Protein AF-A0AAN7TZQ4-F1 (afdb_monomer_lite)

Radius of gyration: 21.64 Å; chains: 1; bounding box: 51×29×64 Å

Organism: NCBI:txid79012

Secondary structure (DSSP, 8-state):
--HHHHHHHHHHHHHHHHHHHHHHHHHHHHHTTT-TTHHHHHHHHHHHHHHHHHHHHHHHHHHT--HHHHTT-HHHHHHHHHHHHHHHHHHHHHHHHHHHHHHHHHHHIIIIITT-TT-HHHHHHHHHHHHHHHHHHHHHHHHHHHHHHHHHHHHHHHHHTT--SS-HHHHHHHHHHHHHHHHHHHHHHHHTS------

Foldseek 3Di:
DDPVVVLVVVLVLLVVLLVLLVVLLVVLVVCCVVQVLSVQLSVLSVLLSVLSVCVNVLSVVLVPDDLVVLLPDPVSLVVLVVSLVVLVVSLVSLVVSLVSNVVSLVVSCVPPCVPPVVPPVNVVSVVSNVVNNVSSVVSSVVSVVSNVVSVVSNVVNVVCVVDPDPPVVVVVVVVVVVVVVVVVVVVVVVVPPPPPDDD

pLDDT: mean 76.12, std 19.52, range [38.75, 97.75]

Sequence (199 aa):
MNNQEVLKETIEYVSRSSKLLKIVSDITKEKIKEYPYLDDLTEQYIQAQHLYDRTPKLLKLLSEINITDAIISNESIENINNMKYELEHLIESTYFRINDIDTYFKRVESEYFLKDNKNEFYIELCSYNSQIQEGLKKLKSIYENGALLANEVSEINRKKFKNSDKVLTNYLNTGIALFIILISLLLYFMQLKPKQSHN

Structure (mmCIF, N/CA/C/O backbone):
data_AF-A0AAN7TZQ4-F1
#
_entry.id   AF-A0AAN7TZQ4-F1
#
loop_
_atom_site.group_PDB
_atom_site.id
_atom_site.type_symbol
_atom_site.label_atom_id
_atom_site.label_alt_id
_atom_site.label_comp_id
_atom_site.label_asym_id
_atom_site.label_entity_id
_atom_site.label_seq_id
_atom_site.pdbx_PDB_ins_code
_atom_site.Cartn_x
_atom_site.Cartn_y
_atom_site.Cartn_z
_atom_site.occupancy
_atom_site.B_iso_or_equiv
_atom_site.auth_seq_id
_atom_site.auth_comp_id
_atom_site.auth_asym_id
_atom_site.auth_atom_id
_atom_site.pdbx_PDB_model_num
ATOM 1 N N . MET A 1 1 ? 21.085 -14.930 -6.781 1.00 49.59 1 MET A N 1
ATOM 2 C CA . MET A 1 1 ? 19.614 -15.043 -6.867 1.00 49.59 1 MET A CA 1
ATOM 3 C C . MET A 1 1 ? 19.196 -14.802 -8.302 1.00 49.59 1 MET A C 1
ATOM 5 O O . MET A 1 1 ? 19.774 -13.931 -8.941 1.00 49.59 1 MET A O 1
ATOM 9 N N . ASN A 1 2 ? 18.278 -15.613 -8.820 1.00 64.94 2 ASN A N 1
ATOM 10 C CA . ASN A 1 2 ? 17.763 -15.504 -10.189 1.00 64.94 2 ASN A CA 1
ATOM 11 C C . ASN A 1 2 ? 16.739 -14.348 -10.266 1.00 64.94 2 ASN A C 1
ATOM 13 O O . ASN A 1 2 ? 15.932 -14.191 -9.356 1.00 64.94 2 ASN A O 1
ATOM 17 N N . ASN A 1 3 ? 16.719 -13.547 -11.336 1.00 55.66 3 ASN A N 1
ATOM 18 C CA . ASN A 1 3 ? 15.758 -12.439 -11.496 1.00 55.66 3 ASN A CA 1
ATOM 19 C C . ASN A 1 3 ? 14.290 -12.904 -11.402 1.00 55.66 3 ASN A C 1
ATOM 21 O O . ASN A 1 3 ? 13.439 -12.184 -10.884 1.00 55.66 3 ASN A O 1
ATOM 25 N N . GLN A 1 4 ? 13.996 -14.131 -11.844 1.00 63.56 4 GLN A N 1
ATOM 26 C CA . GLN A 1 4 ? 12.664 -14.733 -11.707 1.00 63.56 4 GLN A CA 1
ATOM 27 C C . GLN A 1 4 ? 12.299 -15.052 -10.250 1.00 63.56 4 GLN A C 1
ATOM 29 O O . GLN A 1 4 ? 11.131 -14.994 -9.874 1.00 63.56 4 GLN A O 1
ATOM 34 N N . GLU A 1 5 ? 13.294 -15.378 -9.429 1.00 67.06 5 GLU A N 1
ATOM 35 C CA . GLU A 1 5 ? 13.134 -15.659 -8.002 1.00 67.06 5 GLU A CA 1
ATOM 36 C C . GLU A 1 5 ? 12.816 -14.366 -7.239 1.00 67.06 5 GLU A C 1
ATOM 38 O O . GLU A 1 5 ? 11.835 -14.321 -6.506 1.00 67.06 5 GLU A O 1
ATOM 43 N N . VAL A 1 6 ? 13.538 -13.278 -7.530 1.00 65.50 6 VAL A N 1
ATOM 44 C CA . VAL A 1 6 ? 13.286 -11.938 -6.960 1.00 65.50 6 VAL A CA 1
ATOM 45 C C . VAL A 1 6 ? 11.891 -11.418 -7.317 1.00 65.50 6 VAL A C 1
ATOM 47 O O . VAL A 1 6 ? 11.169 -10.900 -6.461 1.00 65.50 6 VAL A O 1
ATOM 50 N N . LEU A 1 7 ? 11.480 -11.571 -8.581 1.00 68.75 7 LEU A N 1
ATOM 51 C CA . LEU A 1 7 ? 10.143 -11.181 -9.030 1.00 68.75 7 LEU A CA 1
ATOM 52 C C . LEU A 1 7 ? 9.061 -11.976 -8.292 1.00 68.75 7 LEU A C 1
ATOM 54 O O . LEU A 1 7 ? 8.074 -11.404 -7.829 1.00 68.75 7 LEU A O 1
ATOM 58 N N . LYS A 1 8 ? 9.260 -13.290 -8.148 1.00 72.06 8 LYS A N 1
ATOM 59 C CA . LYS A 1 8 ? 8.335 -14.170 -7.432 1.00 72.06 8 LYS A CA 1
ATOM 60 C C . LYS A 1 8 ? 8.216 -13.785 -5.956 1.00 72.06 8 LYS A C 1
ATOM 62 O O . LYS A 1 8 ? 7.097 -13.670 -5.466 1.00 72.06 8 LYS A O 1
ATOM 67 N N . GLU A 1 9 ? 9.334 -13.536 -5.278 1.00 73.88 9 GLU A N 1
ATOM 68 C CA . GLU A 1 9 ? 9.357 -13.079 -3.882 1.00 73.88 9 GLU A CA 1
ATOM 69 C C . GLU A 1 9 ? 8.631 -11.740 -3.711 1.00 73.88 9 GLU A C 1
ATOM 71 O O . GLU A 1 9 ? 7.835 -11.573 -2.787 1.00 73.88 9 GLU A O 1
ATOM 76 N N . THR A 1 10 ? 8.840 -10.802 -4.637 1.00 75.44 10 THR A N 1
ATOM 77 C CA . THR A 1 10 ? 8.174 -9.491 -4.609 1.00 75.44 10 THR A CA 1
ATOM 78 C C . THR A 1 10 ? 6.663 -9.620 -4.810 1.00 75.44 10 THR A C 1
ATOM 80 O O . THR A 1 10 ? 5.885 -9.015 -4.072 1.00 75.44 10 THR A O 1
ATOM 83 N N . ILE A 1 11 ? 6.220 -10.435 -5.772 1.00 77.62 11 ILE A N 1
ATOM 84 C CA . ILE A 1 11 ? 4.791 -10.694 -6.012 1.00 77.62 11 ILE A CA 1
ATOM 85 C C . ILE A 1 11 ? 4.152 -11.384 -4.804 1.00 77.62 11 ILE A C 1
ATOM 87 O O . ILE A 1 11 ? 3.024 -11.058 -4.423 1.00 77.62 11 ILE A O 1
ATOM 91 N N . GLU A 1 12 ? 4.857 -12.327 -4.183 1.00 81.00 12 GLU A N 1
ATOM 92 C CA . GLU A 1 12 ? 4.378 -13.010 -2.987 1.00 81.00 12 GLU A CA 1
ATOM 93 C C . GLU A 1 12 ? 4.240 -12.044 -1.806 1.00 81.00 12 GLU A C 1
ATOM 95 O O . GLU A 1 12 ? 3.214 -12.055 -1.124 1.00 81.00 12 GLU A O 1
ATOM 100 N N . TYR A 1 13 ? 5.225 -11.167 -1.604 1.00 82.62 13 TYR A N 1
ATOM 101 C CA . TYR A 1 13 ? 5.164 -10.097 -0.614 1.00 82.62 13 TYR A CA 1
ATOM 102 C C . TYR A 1 13 ? 3.934 -9.201 -0.823 1.00 82.62 13 TYR A C 1
ATOM 104 O O . TYR A 1 13 ? 3.120 -9.060 0.089 1.00 82.62 13 TYR A O 1
ATOM 112 N N . VAL A 1 14 ? 3.743 -8.680 -2.038 1.00 82.69 14 VAL A N 1
ATOM 113 C CA . VAL A 1 14 ? 2.589 -7.841 -2.404 1.00 82.69 14 VAL A CA 1
ATOM 114 C C . VAL A 1 14 ? 1.269 -8.566 -2.133 1.00 82.69 14 VAL A C 1
ATOM 116 O O . VAL A 1 14 ? 0.351 -7.999 -1.541 1.00 82.69 14 VAL A O 1
ATOM 119 N N . SER A 1 15 ? 1.183 -9.844 -2.507 1.00 86.12 15 SER A N 1
ATOM 120 C CA . SER A 1 15 ? -0.019 -10.660 -2.309 1.00 86.12 15 SER A CA 1
ATOM 121 C C . SER A 1 15 ? -0.332 -10.883 -0.827 1.00 86.12 15 SER A C 1
ATOM 123 O O . SER A 1 15 ? -1.497 -10.894 -0.429 1.00 86.12 15 SER A O 1
ATOM 125 N N . ARG A 1 16 ? 0.695 -11.070 0.011 1.00 88.31 16 ARG A N 1
ATOM 126 C CA . ARG A 1 16 ? 0.537 -11.181 1.469 1.00 88.31 16 ARG A CA 1
ATOM 127 C C . ARG A 1 16 ? 0.080 -9.854 2.077 1.00 88.31 16 ARG A C 1
ATOM 129 O O . ARG A 1 16 ? -0.828 -9.865 2.901 1.00 88.31 16 ARG A O 1
ATOM 136 N N . SER A 1 17 ? 0.647 -8.730 1.641 1.00 89.38 17 SER A N 1
ATOM 137 C CA . SER A 1 17 ? 0.247 -7.395 2.100 1.00 89.38 17 SER A CA 1
ATOM 138 C C . SER A 1 17 ? -1.190 -7.034 1.713 1.00 89.38 17 SER A C 1
ATOM 140 O O . SER A 1 17 ? -1.912 -6.498 2.547 1.00 89.38 17 SER A O 1
ATOM 142 N N . SER A 1 18 ? -1.645 -7.396 0.508 1.00 92.81 18 SER A N 1
ATOM 143 C CA . SER A 1 18 ? -3.057 -7.248 0.117 1.00 92.81 18 SER A CA 1
ATOM 144 C C . SER A 1 18 ? -3.988 -8.030 1.055 1.00 92.81 18 SER A C 1
ATOM 146 O O . SER A 1 18 ? -4.953 -7.481 1.586 1.00 92.81 18 SER A O 1
ATOM 148 N N . LYS A 1 19 ? -3.657 -9.294 1.358 1.00 93.88 19 LYS A N 1
ATOM 149 C CA . LYS A 1 19 ? -4.438 -10.106 2.309 1.00 93.88 19 LYS A CA 1
ATOM 150 C C . LYS A 1 19 ? -4.479 -9.493 3.706 1.00 93.88 19 LYS A C 1
ATOM 152 O O . LYS A 1 19 ? -5.530 -9.530 4.335 1.00 93.88 19 LYS A O 1
ATOM 157 N N . LEU A 1 20 ? -3.361 -8.937 4.177 1.00 94.06 20 LEU A N 1
ATOM 158 C CA . LEU A 1 20 ? -3.303 -8.241 5.462 1.00 94.06 20 LEU A CA 1
ATOM 159 C C . LEU A 1 20 ? -4.255 -7.041 5.478 1.00 94.06 20 LEU A C 1
ATOM 161 O O . LEU A 1 20 ? -5.063 -6.926 6.389 1.00 94.06 20 LEU A O 1
ATOM 165 N N . LEU A 1 21 ? -4.207 -6.189 4.452 1.00 96.06 21 LEU A N 1
ATOM 166 C CA . LEU A 1 21 ? -5.095 -5.028 4.342 1.00 96.06 21 LEU A CA 1
ATOM 167 C C . LEU A 1 21 ? -6.568 -5.425 4.320 1.00 96.06 21 LEU A C 1
ATOM 169 O O . LEU A 1 21 ? -7.371 -4.792 5.000 1.00 96.06 21 LEU A O 1
ATOM 173 N N . LYS A 1 22 ? -6.902 -6.517 3.625 1.00 96.69 22 LYS A N 1
ATOM 174 C CA . LYS A 1 22 ? -8.254 -7.074 3.646 1.00 96.69 22 LYS A CA 1
ATOM 175 C C . LYS A 1 22 ? -8.684 -7.463 5.062 1.00 96.69 22 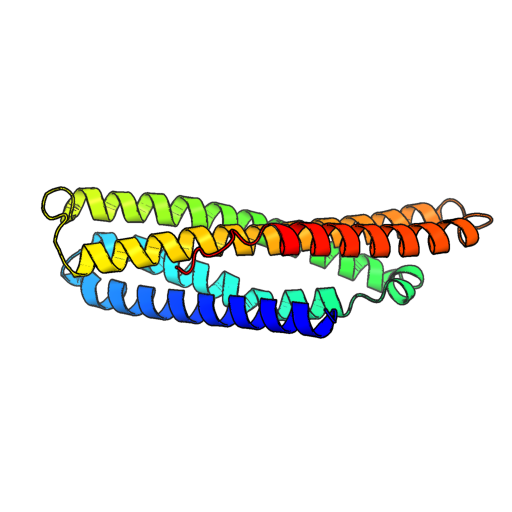LYS A C 1
ATOM 177 O O . LYS A 1 22 ? -9.728 -7.008 5.513 1.00 96.69 22 LYS A O 1
ATOM 182 N N . ILE A 1 23 ? -7.865 -8.249 5.767 1.00 96.00 23 ILE A N 1
ATOM 183 C CA . ILE A 1 23 ? -8.142 -8.677 7.150 1.00 96.00 23 ILE A CA 1
ATOM 184 C C . ILE A 1 23 ? -8.403 -7.462 8.039 1.00 96.00 23 ILE A C 1
ATOM 186 O O . ILE A 1 23 ? -9.412 -7.412 8.734 1.00 96.00 23 ILE A O 1
ATOM 190 N N . VAL A 1 24 ? -7.526 -6.462 7.981 1.00 96.12 24 VAL A N 1
ATOM 191 C CA . VAL A 1 24 ? -7.649 -5.265 8.818 1.00 96.12 24 VAL A CA 1
ATOM 192 C C . VAL A 1 24 ? -8.905 -4.479 8.464 1.00 96.12 24 VAL A C 1
ATOM 194 O O . VAL A 1 24 ? -9.619 -4.070 9.372 1.00 96.12 24 VAL A O 1
ATOM 197 N N . SER A 1 25 ? -9.216 -4.321 7.174 1.00 96.88 25 SER A N 1
ATOM 198 C CA . SER A 1 25 ? -10.438 -3.639 6.739 1.00 96.88 25 SER A CA 1
ATOM 199 C C . SER A 1 25 ? -11.713 -4.361 7.183 1.00 96.88 25 SER A C 1
ATOM 201 O O . SER A 1 25 ? -12.678 -3.707 7.567 1.00 96.88 25 SER A O 1
ATOM 203 N N . ASP A 1 26 ? -11.716 -5.698 7.185 1.00 97.19 26 ASP A N 1
ATOM 204 C CA . ASP A 1 26 ? -12.853 -6.494 7.648 1.00 97.19 26 ASP A CA 1
ATOM 205 C C . ASP A 1 26 ? -13.044 -6.309 9.166 1.00 97.19 26 ASP A C 1
ATOM 207 O O . ASP A 1 26 ? -14.147 -5.994 9.616 1.00 97.19 26 ASP A O 1
ATOM 211 N N . ILE A 1 27 ? -11.956 -6.386 9.946 1.00 95.88 27 ILE A N 1
ATOM 212 C CA . ILE A 1 27 ? -11.981 -6.175 11.403 1.00 95.88 27 ILE A CA 1
ATOM 213 C C . ILE A 1 27 ? -12.467 -4.759 11.745 1.00 95.88 27 ILE A C 1
ATOM 215 O O . ILE A 1 27 ? -13.348 -4.587 12.592 1.00 95.88 27 ILE A O 1
ATOM 219 N N . THR A 1 28 ? -11.915 -3.722 11.107 1.00 96.69 28 THR A N 1
ATOM 220 C CA . THR A 1 28 ? -12.314 -2.342 11.413 1.00 96.69 28 THR A CA 1
ATOM 221 C C . THR A 1 28 ? -13.760 -2.084 11.018 1.00 96.69 28 THR A C 1
ATOM 223 O O . THR A 1 28 ? -14.480 -1.440 11.781 1.00 96.69 28 THR A O 1
ATOM 226 N N . LYS A 1 29 ? -14.223 -2.654 9.899 1.00 97.44 29 LYS A N 1
ATOM 227 C CA . LYS A 1 29 ? -15.610 -2.549 9.435 1.00 97.44 29 LYS A CA 1
ATOM 228 C C . LYS A 1 29 ? -16.616 -3.129 10.424 1.00 97.44 29 LYS A C 1
ATOM 230 O O . LYS A 1 29 ? -17.658 -2.519 10.662 1.00 97.44 29 LYS A O 1
ATOM 235 N N . GLU A 1 30 ? -16.313 -4.278 11.022 1.00 97.00 30 GLU A N 1
ATOM 236 C CA . GLU A 1 30 ? -17.159 -4.890 12.056 1.00 97.00 30 GLU A CA 1
ATOM 237 C C . GLU A 1 30 ? -17.294 -3.995 13.296 1.00 97.00 30 GLU A C 1
ATOM 239 O O . GLU A 1 30 ? -18.334 -3.985 13.959 1.00 97.00 30 GLU A O 1
ATOM 244 N N . LYS A 1 31 ? -16.268 -3.184 13.564 1.00 96.12 31 LYS A N 1
ATOM 245 C CA . LYS A 1 31 ? -16.161 -2.313 14.733 1.00 96.12 31 LYS A CA 1
ATOM 246 C C . LYS A 1 31 ? -16.649 -0.877 14.528 1.00 96.12 31 LYS A C 1
ATOM 248 O O . LYS A 1 31 ? -16.748 -0.147 15.511 1.00 96.12 31 LYS A O 1
ATOM 253 N N . ILE A 1 32 ? -17.062 -0.474 13.321 1.00 97.06 32 ILE A N 1
ATOM 254 C CA . ILE A 1 32 ? -17.540 0.899 13.030 1.00 97.06 32 ILE A CA 1
ATOM 255 C C . ILE A 1 32 ? -18.714 1.320 13.928 1.00 97.06 32 ILE A C 1
ATOM 257 O O . ILE A 1 32 ? -18.794 2.472 14.345 1.00 97.06 32 ILE A O 1
ATOM 261 N N . LYS A 1 33 ? -19.629 0.400 14.266 1.00 96.12 33 LYS A N 1
ATOM 262 C CA . LYS A 1 33 ? -20.765 0.728 15.150 1.00 96.12 33 LYS A CA 1
ATOM 263 C C . LYS A 1 33 ? -20.322 1.126 16.560 1.00 96.12 33 LYS A C 1
ATOM 265 O O . LYS A 1 33 ? -20.995 1.932 17.193 1.00 96.12 33 LYS A O 1
ATOM 270 N N . GLU A 1 34 ? -19.230 0.538 17.043 1.00 95.19 34 GLU A N 1
ATOM 271 C CA . GLU A 1 34 ? -18.639 0.824 18.355 1.00 95.19 34 GLU A CA 1
ATOM 272 C C . GLU A 1 34 ? -17.709 2.047 18.281 1.00 95.19 34 GLU A C 1
ATOM 274 O O . GLU A 1 34 ? -17.701 2.874 19.191 1.00 95.19 34 GLU A O 1
ATOM 279 N N . TYR A 1 35 ? -16.985 2.198 17.167 1.00 96.19 35 TYR A N 1
ATOM 280 C CA . TYR A 1 35 ? -15.999 3.254 16.938 1.00 96.19 35 TYR A CA 1
ATOM 281 C C . TYR A 1 35 ? -16.218 3.924 15.567 1.00 96.19 35 TYR A C 1
ATOM 283 O O . TYR A 1 35 ? -15.544 3.576 14.595 1.00 96.19 35 TYR A O 1
ATOM 291 N N . PRO A 1 36 ? -17.139 4.899 15.458 1.00 96.69 36 PRO A N 1
ATOM 292 C CA . PRO A 1 36 ? -17.511 5.508 14.178 1.00 96.69 36 PRO A CA 1
ATOM 293 C C . PRO A 1 36 ? -16.359 6.074 13.338 1.00 96.69 36 PRO A C 1
ATOM 295 O O . PRO A 1 36 ? -16.396 5.958 12.117 1.00 96.69 36 PRO A O 1
ATOM 298 N N . TYR A 1 37 ? -15.306 6.633 13.948 1.00 96.00 37 TYR A N 1
ATOM 299 C CA . TYR A 1 37 ? -14.152 7.138 13.182 1.00 96.00 37 TYR A CA 1
ATOM 300 C C . TYR A 1 37 ? -13.304 6.045 12.511 1.00 96.00 37 TYR A C 1
ATOM 302 O O . TYR A 1 37 ? -12.397 6.369 11.746 1.00 96.00 37 TYR A O 1
ATOM 310 N N . LEU A 1 38 ? -13.597 4.760 12.745 1.00 97.56 38 LEU A N 1
ATOM 311 C CA . LEU A 1 38 ? -13.015 3.673 11.961 1.00 97.56 38 LEU A CA 1
ATOM 312 C C . LEU A 1 38 ? -13.495 3.667 10.509 1.00 97.56 38 LEU A C 1
ATOM 314 O O . LEU A 1 38 ? -12.825 3.042 9.697 1.00 97.56 38 LEU A O 1
ATOM 318 N N . ASP A 1 39 ? -14.609 4.317 10.166 1.00 97.50 39 ASP A N 1
ATOM 319 C CA . ASP A 1 39 ? -15.136 4.315 8.794 1.00 97.50 39 ASP A CA 1
ATOM 320 C C . ASP A 1 39 ? -14.123 4.917 7.806 1.00 97.50 39 ASP A C 1
ATOM 322 O O . ASP A 1 39 ? -13.677 4.244 6.875 1.00 97.50 39 ASP A O 1
ATOM 326 N N . ASP A 1 40 ? -13.629 6.124 8.109 1.00 97.00 40 ASP A N 1
ATOM 327 C CA . ASP A 1 40 ? -12.599 6.800 7.311 1.00 97.00 40 ASP A CA 1
ATOM 328 C C . ASP A 1 40 ? -11.319 5.949 7.188 1.00 97.00 40 ASP A C 1
ATOM 330 O O . ASP A 1 40 ? -10.735 5.821 6.110 1.00 97.00 40 ASP A O 1
ATOM 334 N N . LEU A 1 41 ? -10.883 5.337 8.296 1.00 97.44 41 LEU A N 1
ATOM 335 C CA . LEU A 1 41 ? -9.678 4.506 8.334 1.00 97.44 41 LEU A CA 1
ATOM 336 C C . LEU A 1 41 ? -9.850 3.204 7.534 1.00 97.44 41 LEU A C 1
ATOM 338 O O . LEU A 1 41 ? -8.939 2.788 6.817 1.00 97.44 41 LEU A O 1
ATOM 342 N N . THR A 1 42 ? -11.026 2.583 7.627 1.00 97.75 42 THR A N 1
ATOM 343 C CA . THR A 1 42 ? -11.391 1.369 6.886 1.00 97.75 42 THR A CA 1
ATOM 344 C C . THR A 1 42 ? -11.340 1.631 5.388 1.00 97.75 42 THR A C 1
ATOM 346 O O . THR A 1 42 ? -10.749 0.846 4.646 1.00 97.75 42 THR A O 1
ATOM 349 N N . GLU A 1 43 ? -11.892 2.761 4.947 1.00 97.62 43 GLU A N 1
ATOM 350 C CA . GLU A 1 43 ? -11.855 3.166 3.545 1.00 97.62 43 GLU A CA 1
ATOM 351 C C . GLU A 1 43 ? -10.410 3.335 3.052 1.00 97.62 43 GLU A C 1
ATOM 353 O O . GLU A 1 43 ? -10.056 2.842 1.979 1.00 97.62 43 GLU A O 1
ATOM 358 N N . GLN A 1 44 ? -9.522 3.930 3.857 1.00 97.25 44 GLN A N 1
ATOM 359 C CA . GLN A 1 44 ? -8.110 4.025 3.475 1.00 97.25 44 GLN A CA 1
ATOM 360 C C . GLN A 1 44 ? -7.420 2.659 3.368 1.00 97.25 44 GLN A C 1
ATOM 362 O O . GLN A 1 44 ? -6.606 2.465 2.460 1.00 97.25 44 GLN A O 1
ATOM 367 N N . TYR A 1 45 ? -7.744 1.695 4.236 1.00 97.38 45 TYR A N 1
ATOM 368 C CA . TYR A 1 45 ? -7.214 0.332 4.123 1.00 97.38 45 TYR A CA 1
ATOM 369 C C . TYR A 1 45 ? -7.695 -0.377 2.854 1.00 97.38 45 TYR A C 1
ATOM 371 O O . TYR A 1 45 ? -6.883 -1.000 2.166 1.00 97.38 45 TYR A O 1
ATOM 379 N N . ILE A 1 46 ? -8.968 -0.224 2.488 1.00 97.06 46 ILE A N 1
ATOM 380 C CA . ILE A 1 46 ? -9.524 -0.775 1.241 1.00 97.06 46 ILE A CA 1
ATOM 381 C C . ILE A 1 46 ? -8.820 -0.159 0.027 1.00 97.06 46 ILE A C 1
ATOM 383 O O . ILE A 1 46 ? -8.369 -0.864 -0.878 1.00 97.06 46 ILE A O 1
ATOM 387 N N . GLN A 1 47 ? -8.644 1.161 0.014 1.00 96.25 47 GLN A N 1
ATOM 388 C CA . GLN A 1 47 ? -7.963 1.834 -1.090 1.00 96.25 47 GLN A CA 1
ATOM 389 C C . GLN A 1 47 ? -6.479 1.457 -1.179 1.00 96.25 47 GLN A C 1
ATOM 391 O O . GLN A 1 47 ? -5.955 1.280 -2.281 1.00 96.25 47 GLN A O 1
ATOM 396 N N . ALA A 1 48 ? -5.800 1.278 -0.044 1.00 95.94 48 ALA A N 1
ATOM 397 C CA . ALA A 1 48 ? -4.447 0.737 -0.016 1.00 95.94 48 ALA A CA 1
ATOM 398 C C . ALA A 1 48 ? -4.406 -0.698 -0.564 1.00 95.94 48 ALA A C 1
ATOM 400 O O . ALA A 1 48 ? -3.507 -1.017 -1.342 1.00 95.94 48 ALA A O 1
ATOM 401 N N . GLN A 1 49 ? -5.386 -1.548 -0.239 1.00 95.81 49 GLN A N 1
ATOM 402 C CA . GLN A 1 49 ? -5.469 -2.912 -0.769 1.00 95.81 49 GLN A CA 1
ATOM 403 C C . GLN A 1 49 ? -5.506 -2.905 -2.301 1.00 95.81 49 GLN A C 1
ATOM 405 O O . GLN A 1 49 ? -4.758 -3.642 -2.943 1.00 95.81 49 GLN A O 1
ATOM 410 N N . HIS A 1 50 ? -6.299 -2.013 -2.899 1.00 93.44 50 HIS A N 1
ATOM 411 C CA . HIS A 1 50 ? -6.371 -1.871 -4.352 1.00 93.44 50 HIS A CA 1
ATOM 412 C C . HIS A 1 50 ? -5.036 -1.477 -4.998 1.00 93.44 50 HIS A C 1
ATOM 414 O O . HIS A 1 50 ? -4.766 -1.891 -6.128 1.00 93.44 50 HIS A O 1
ATOM 420 N N . LEU A 1 51 ? -4.176 -0.721 -4.303 1.00 92.50 51 LEU A N 1
ATOM 421 C CA . LEU A 1 51 ? -2.822 -0.447 -4.791 1.00 92.50 51 LEU A CA 1
ATOM 422 C C . LEU A 1 51 ? -2.002 -1.735 -4.874 1.00 92.50 51 LEU A C 1
ATOM 424 O O . LEU A 1 51 ? -1.382 -1.974 -5.909 1.00 92.50 51 LEU A O 1
ATOM 428 N N . TYR A 1 52 ? -2.047 -2.576 -3.837 1.00 89.69 52 TYR A N 1
ATOM 429 C CA . TYR A 1 52 ? -1.359 -3.869 -3.830 1.00 89.69 52 TYR A CA 1
ATOM 430 C C . TYR A 1 52 ? -1.916 -4.841 -4.868 1.00 89.69 52 TYR A C 1
ATOM 432 O O . TYR A 1 52 ? -1.145 -5.537 -5.515 1.00 89.69 52 TYR A O 1
ATOM 440 N N . ASP A 1 53 ? -3.230 -4.881 -5.079 1.00 89.62 53 ASP A N 1
ATOM 441 C CA . ASP A 1 53 ? -3.842 -5.785 -6.061 1.00 89.62 53 ASP A CA 1
ATOM 442 C C . ASP A 1 53 ? -3.435 -5.444 -7.505 1.00 89.62 53 ASP A C 1
ATOM 444 O O . ASP A 1 53 ? -3.365 -6.321 -8.370 1.00 89.62 53 ASP A O 1
ATOM 448 N N . ARG A 1 54 ? -3.116 -4.173 -7.779 1.00 84.25 54 ARG A N 1
ATOM 449 C CA . ARG A 1 54 ? -2.652 -3.711 -9.097 1.00 84.25 54 ARG A CA 1
ATOM 450 C C . ARG A 1 54 ? -1.168 -3.983 -9.349 1.00 84.25 54 ARG A C 1
ATOM 452 O O . ARG A 1 54 ? -0.775 -4.182 -10.501 1.00 84.25 54 ARG A O 1
ATOM 459 N N . THR A 1 55 ? -0.341 -4.026 -8.305 1.00 78.44 55 THR A N 1
ATOM 460 C CA . THR A 1 55 ? 1.124 -4.128 -8.416 1.00 78.44 55 THR A CA 1
ATOM 461 C C . THR A 1 55 ? 1.629 -5.360 -9.186 1.00 78.44 55 THR A C 1
ATOM 463 O O . THR A 1 55 ? 2.549 -5.195 -9.987 1.00 78.44 55 THR A O 1
ATOM 466 N N . PRO A 1 56 ? 1.080 -6.586 -9.034 1.00 79.50 56 PRO A N 1
ATOM 467 C CA . PRO A 1 56 ? 1.627 -7.768 -9.701 1.00 79.50 56 PRO A CA 1
ATOM 468 C C . PRO A 1 56 ? 1.576 -7.668 -11.225 1.00 79.50 56 PRO A C 1
ATOM 470 O O . PRO A 1 56 ? 2.517 -8.077 -11.903 1.00 79.50 56 PRO A O 1
ATOM 473 N N . LYS A 1 57 ? 0.495 -7.090 -11.770 1.00 81.19 57 LYS A N 1
ATOM 474 C CA . LYS A 1 57 ? 0.352 -6.876 -13.214 1.00 81.19 57 LYS A CA 1
ATOM 475 C C . LYS A 1 57 ? 1.433 -5.925 -13.726 1.00 81.19 57 LYS A C 1
ATOM 477 O O . LYS A 1 57 ? 2.057 -6.213 -14.741 1.00 81.19 57 LYS A O 1
ATOM 482 N N . LEU A 1 58 ? 1.681 -4.839 -12.998 1.00 75.44 58 LEU A N 1
ATOM 483 C CA . LEU A 1 58 ? 2.713 -3.861 -13.334 1.00 75.44 58 LEU A CA 1
ATOM 484 C C . LEU A 1 58 ? 4.121 -4.464 -13.272 1.00 75.44 58 LEU A C 1
ATOM 486 O O . LEU A 1 58 ? 4.906 -4.289 -14.196 1.00 75.44 58 LEU A O 1
ATOM 490 N N . LEU A 1 59 ? 4.429 -5.223 -12.217 1.00 70.06 59 LEU A N 1
ATOM 491 C CA . LEU A 1 59 ? 5.724 -5.894 -12.069 1.00 70.06 59 LEU A CA 1
ATOM 492 C C . LEU A 1 59 ? 5.986 -6.901 -13.185 1.00 70.06 59 LEU A C 1
ATOM 494 O O . LEU A 1 59 ? 7.107 -6.995 -13.683 1.00 70.06 59 LEU A O 1
ATOM 498 N N . LYS A 1 60 ? 4.949 -7.631 -13.603 1.00 72.00 60 LYS A N 1
ATOM 499 C CA . LYS A 1 60 ? 5.044 -8.543 -14.738 1.00 72.00 60 LYS A CA 1
ATOM 500 C C . LYS A 1 60 ? 5.363 -7.785 -16.029 1.00 72.00 60 LYS A C 1
ATOM 502 O O . LYS A 1 60 ? 6.323 -8.148 -16.702 1.00 72.00 60 LYS A O 1
ATOM 507 N N . LEU A 1 61 ? 4.644 -6.697 -16.311 1.00 69.94 61 LEU A N 1
ATOM 508 C CA . LEU A 1 61 ? 4.910 -5.845 -17.476 1.00 69.94 61 LEU A CA 1
ATOM 509 C C . LEU A 1 61 ? 6.338 -5.278 -17.463 1.00 69.94 61 LEU A C 1
ATOM 511 O O . LEU A 1 61 ? 7.020 -5.340 -18.479 1.00 69.94 61 LEU A O 1
ATOM 515 N N . LEU A 1 62 ? 6.819 -4.799 -16.310 1.00 65.50 62 LEU A N 1
ATOM 516 C CA . LEU A 1 62 ? 8.195 -4.313 -16.144 1.00 65.50 62 LEU A CA 1
ATOM 517 C C . LEU A 1 62 ? 9.235 -5.405 -16.422 1.00 65.50 62 LEU A C 1
ATOM 519 O O . LEU A 1 62 ? 10.255 -5.139 -17.053 1.00 65.50 62 LEU A O 1
ATOM 523 N N . SER A 1 63 ? 8.979 -6.638 -15.978 1.00 67.75 63 SER A N 1
ATOM 524 C CA . SER A 1 63 ? 9.886 -7.770 -16.205 1.00 67.75 63 SER A CA 1
ATOM 525 C C . SER A 1 63 ? 9.937 -8.240 -17.662 1.00 67.75 63 SER A C 1
ATOM 527 O O . SER A 1 63 ? 10.907 -8.875 -18.069 1.00 67.75 63 SER A O 1
ATOM 529 N N . GLU A 1 64 ? 8.900 -7.926 -18.439 1.00 66.94 64 GLU A N 1
ATOM 530 C CA . GLU A 1 64 ? 8.765 -8.278 -19.854 1.00 66.94 64 GLU A CA 1
ATOM 531 C C . GLU A 1 64 ? 9.349 -7.200 -20.783 1.00 66.94 64 GLU A C 1
ATOM 533 O O . GLU A 1 64 ? 9.399 -7.404 -21.996 1.00 66.94 64 GLU A O 1
ATOM 538 N N . ILE A 1 65 ? 9.838 -6.072 -20.242 1.00 63.44 65 ILE A N 1
ATOM 539 C CA . ILE A 1 65 ? 10.525 -5.046 -21.033 1.00 63.44 65 ILE A CA 1
ATOM 540 C C . ILE A 1 65 ? 11.822 -5.633 -21.593 1.00 63.44 65 ILE A C 1
ATOM 542 O 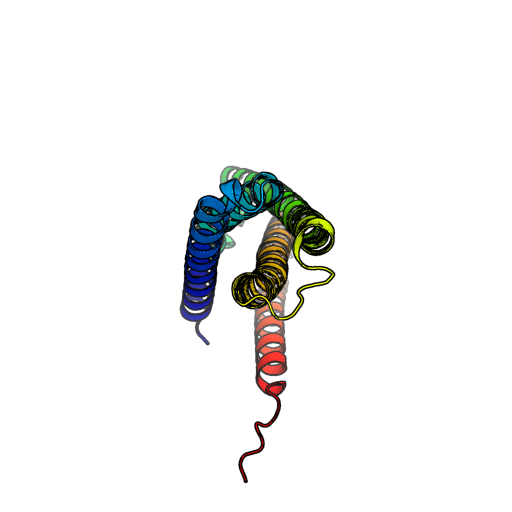O . ILE A 1 65 ? 12.860 -5.697 -20.932 1.00 63.44 65 ILE A O 1
ATOM 546 N N . ASN A 1 66 ? 11.774 -6.018 -22.865 1.00 59.03 66 ASN A N 1
ATOM 547 C CA . ASN A 1 66 ? 12.959 -6.348 -23.631 1.00 59.03 66 ASN A CA 1
ATOM 548 C C . ASN A 1 66 ? 13.585 -5.057 -24.165 1.00 59.03 66 ASN A C 1
ATOM 550 O O . ASN A 1 66 ? 13.069 -4.429 -25.092 1.00 59.03 66 ASN A O 1
ATOM 554 N N . ILE A 1 67 ? 14.734 -4.682 -23.598 1.00 56.28 67 ILE A N 1
ATOM 555 C CA . ILE A 1 67 ? 15.516 -3.512 -24.023 1.00 56.28 67 ILE A CA 1
ATOM 556 C C . ILE A 1 67 ? 15.805 -3.569 -25.534 1.00 56.28 67 ILE A C 1
ATOM 558 O O . ILE A 1 67 ? 15.816 -2.537 -26.196 1.00 56.28 67 ILE A O 1
ATOM 562 N N . THR A 1 68 ? 15.971 -4.766 -26.105 1.00 53.75 68 THR A N 1
ATOM 563 C CA . THR A 1 68 ? 16.239 -4.959 -27.540 1.00 53.75 68 THR A CA 1
ATOM 564 C C . THR A 1 68 ? 15.055 -4.554 -28.418 1.00 53.75 68 THR A C 1
ATOM 566 O O . THR A 1 68 ? 15.258 -3.897 -29.436 1.00 53.75 68 THR A O 1
ATOM 569 N N . ASP A 1 69 ? 13.826 -4.877 -28.012 1.00 54.12 69 ASP A N 1
ATOM 570 C CA . ASP A 1 69 ? 12.611 -4.539 -28.769 1.00 54.12 69 ASP A CA 1
ATOM 571 C C . ASP A 1 69 ? 12.255 -3.055 -28.592 1.00 54.12 69 ASP A C 1
ATOM 573 O O . ASP A 1 69 ? 11.918 -2.362 -29.556 1.00 54.12 69 ASP A O 1
ATOM 577 N N . ALA A 1 70 ? 12.464 -2.527 -27.380 1.00 52.94 70 ALA A N 1
ATOM 578 C CA . ALA A 1 70 ? 12.332 -1.104 -27.060 1.00 52.94 70 ALA A CA 1
ATOM 579 C C . ALA A 1 70 ? 13.267 -0.201 -27.879 1.00 52.94 70 ALA A C 1
ATOM 581 O O . ALA A 1 70 ? 12.994 0.984 -28.051 1.00 52.94 70 ALA A O 1
ATOM 582 N N . ILE A 1 71 ? 14.367 -0.759 -28.381 1.00 51.47 71 ILE A N 1
ATOM 583 C CA . ILE A 1 71 ? 15.357 -0.076 -29.211 1.00 51.47 71 ILE A CA 1
ATOM 584 C C . ILE A 1 71 ? 14.935 0.002 -30.695 1.00 51.47 71 ILE A C 1
ATOM 586 O O . ILE A 1 71 ? 15.495 0.809 -31.444 1.00 51.47 71 ILE A O 1
ATOM 590 N N . ILE A 1 72 ? 13.994 -0.836 -31.145 1.00 52.78 72 ILE A N 1
ATOM 591 C CA . ILE A 1 72 ? 13.668 -1.026 -32.571 1.00 52.78 72 ILE A CA 1
ATOM 592 C C . ILE A 1 72 ? 12.312 -0.400 -32.942 1.00 52.78 72 ILE A C 1
ATOM 594 O O . ILE A 1 72 ? 12.140 0.014 -34.088 1.00 52.78 72 ILE A O 1
ATOM 598 N N . SER A 1 73 ? 11.370 -0.275 -31.998 1.00 62.16 73 SER A N 1
ATOM 599 C CA . SER A 1 73 ? 9.996 0.165 -32.281 1.00 62.16 73 SER A CA 1
ATOM 600 C C . SER A 1 73 ? 9.573 1.431 -31.524 1.00 62.16 73 SER A C 1
ATOM 602 O O . SER A 1 73 ? 9.703 1.521 -30.304 1.00 62.16 73 SER A O 1
ATOM 604 N N . ASN A 1 74 ? 8.973 2.387 -32.247 1.00 63.47 74 ASN A N 1
ATOM 605 C CA . ASN A 1 74 ? 8.335 3.575 -31.662 1.00 63.47 74 ASN A CA 1
ATOM 606 C C . ASN A 1 74 ? 7.137 3.218 -30.762 1.00 63.47 74 ASN A C 1
ATOM 608 O O . ASN A 1 74 ? 6.900 3.899 -29.769 1.00 63.47 74 ASN A O 1
ATOM 612 N N . GLU A 1 75 ? 6.419 2.136 -31.071 1.00 67.81 75 GLU A N 1
ATOM 613 C CA . GLU A 1 75 ? 5.302 1.636 -30.257 1.00 67.81 75 GLU A CA 1
ATOM 614 C C . GLU A 1 75 ? 5.790 1.180 -28.874 1.00 67.81 75 GLU A C 1
ATOM 616 O O . GLU A 1 75 ? 5.187 1.480 -27.845 1.00 67.81 75 GLU A O 1
ATOM 621 N N . SER A 1 76 ? 6.950 0.521 -28.822 1.00 66.19 76 SER A N 1
ATOM 622 C CA . SER A 1 76 ? 7.574 0.123 -27.560 1.00 66.19 76 SER A CA 1
ATOM 623 C C . SER A 1 76 ? 7.995 1.334 -26.717 1.00 66.19 76 SER A C 1
ATOM 625 O O . SER A 1 76 ? 7.910 1.277 -25.492 1.00 66.19 76 SER A O 1
ATOM 627 N N . ILE A 1 77 ? 8.392 2.446 -27.347 1.00 65.62 77 ILE A N 1
ATOM 628 C CA . ILE A 1 77 ? 8.718 3.705 -26.655 1.00 65.62 77 ILE A CA 1
ATOM 629 C C . ILE A 1 77 ? 7.462 4.340 -26.048 1.00 65.62 77 ILE A C 1
ATOM 631 O O . ILE A 1 77 ? 7.491 4.777 -24.897 1.00 65.62 77 ILE A O 1
ATOM 635 N N . GLU A 1 78 ? 6.358 4.385 -26.794 1.00 70.50 78 GLU A N 1
ATOM 636 C CA . GLU A 1 78 ? 5.082 4.910 -26.297 1.00 70.50 78 GLU A CA 1
ATOM 637 C C . GLU A 1 78 ? 4.567 4.093 -25.105 1.00 70.50 78 GLU A C 1
ATOM 639 O O . GLU A 1 78 ? 4.205 4.662 -24.075 1.00 70.50 78 GLU A O 1
ATOM 644 N N . ASN A 1 79 ? 4.657 2.764 -25.181 1.00 74.06 79 ASN A N 1
ATOM 645 C CA . ASN A 1 79 ? 4.296 1.870 -24.080 1.00 74.06 79 ASN A CA 1
ATOM 646 C C . ASN A 1 79 ? 5.143 2.102 -22.816 1.00 74.06 79 ASN A C 1
ATOM 648 O O . ASN A 1 79 ? 4.601 2.117 -21.711 1.00 74.06 79 ASN A O 1
ATOM 652 N N . ILE A 1 80 ? 6.452 2.338 -22.956 1.00 71.00 80 ILE A N 1
ATOM 653 C CA . ILE A 1 80 ? 7.335 2.663 -21.821 1.00 71.00 80 ILE A CA 1
ATOM 654 C C . ILE A 1 80 ? 6.973 4.020 -21.207 1.00 71.00 80 ILE A C 1
ATOM 656 O O . ILE A 1 80 ? 6.942 4.151 -19.984 1.00 71.00 80 ILE A O 1
ATOM 660 N N . ASN A 1 81 ? 6.657 5.024 -22.029 1.00 72.44 81 ASN A N 1
ATOM 661 C CA . ASN A 1 81 ? 6.241 6.337 -21.531 1.00 72.44 81 ASN A CA 1
ATOM 662 C C . ASN A 1 81 ? 4.892 6.265 -20.800 1.00 72.44 81 ASN A C 1
ATOM 664 O O . ASN A 1 81 ? 4.761 6.826 -19.716 1.00 72.44 81 ASN A O 1
ATOM 668 N N . ASN A 1 82 ? 3.917 5.525 -21.332 1.00 79.94 82 ASN A N 1
ATOM 669 C CA . ASN A 1 82 ? 2.638 5.288 -20.658 1.00 79.94 82 ASN A CA 1
ATOM 670 C C . ASN A 1 82 ? 2.838 4.590 -19.305 1.00 79.94 82 ASN A C 1
ATOM 672 O O . ASN A 1 82 ? 2.247 4.990 -18.303 1.00 79.94 82 ASN A O 1
ATOM 676 N N . MET A 1 83 ? 3.732 3.600 -19.253 1.00 76.94 83 MET A N 1
ATOM 677 C CA . MET A 1 83 ? 4.075 2.903 -18.014 1.00 76.94 83 MET A CA 1
ATOM 678 C C . MET A 1 83 ? 4.746 3.828 -16.994 1.00 76.94 83 MET A C 1
ATOM 680 O O . MET A 1 83 ? 4.442 3.751 -15.806 1.00 76.94 83 MET A O 1
ATOM 684 N N . LYS A 1 84 ? 5.618 4.735 -17.445 1.00 76.50 84 LYS A N 1
ATOM 685 C CA . LYS A 1 84 ? 6.216 5.766 -16.591 1.00 76.50 84 LYS A CA 1
ATOM 686 C C . LYS A 1 84 ? 5.142 6.642 -15.939 1.00 76.50 84 LYS A C 1
ATOM 688 O O . LYS A 1 84 ? 5.191 6.832 -14.727 1.00 76.50 84 LYS A O 1
ATOM 693 N N . TYR A 1 85 ? 4.172 7.138 -16.708 1.00 82.94 85 TYR A N 1
ATOM 694 C CA . TYR A 1 85 ? 3.082 7.952 -16.159 1.00 82.94 85 TYR A CA 1
ATOM 695 C C . TYR A 1 85 ? 2.224 7.174 -15.155 1.00 82.94 85 TYR A C 1
ATOM 697 O O . TYR A 1 85 ? 1.863 7.706 -14.106 1.00 82.94 85 TYR A O 1
ATOM 705 N N . GLU A 1 86 ? 1.928 5.900 -15.435 1.00 84.75 86 GLU A N 1
ATOM 706 C CA . GLU A 1 86 ? 1.214 5.049 -14.478 1.00 84.75 86 GLU A CA 1
ATOM 707 C C . GLU A 1 86 ? 2.013 4.873 -13.176 1.00 84.75 86 GLU A C 1
ATOM 709 O O . GLU A 1 86 ? 1.446 4.971 -12.087 1.00 84.75 86 GLU A O 1
ATOM 714 N N . LEU A 1 87 ? 3.329 4.668 -13.267 1.00 79.75 87 LEU A N 1
ATOM 715 C CA . LEU A 1 87 ? 4.210 4.548 -12.104 1.00 79.75 87 LEU A CA 1
ATOM 716 C C . LEU A 1 87 ? 4.255 5.836 -11.275 1.00 79.75 87 LEU A C 1
ATOM 718 O O . LEU A 1 87 ? 4.145 5.761 -10.054 1.00 79.75 87 LEU A O 1
ATOM 722 N N . GLU A 1 88 ? 4.357 7.005 -11.909 1.00 86.75 88 GLU A N 1
ATOM 723 C CA . GLU A 1 88 ? 4.310 8.306 -11.224 1.00 86.75 88 GLU A CA 1
ATOM 724 C C . GLU A 1 88 ? 3.003 8.472 -10.434 1.00 86.75 88 GLU A C 1
ATOM 726 O O . GLU A 1 88 ? 3.032 8.770 -9.237 1.00 86.75 88 GLU A O 1
ATOM 731 N N . HIS A 1 89 ? 1.865 8.163 -11.060 1.00 90.44 89 HIS A N 1
ATOM 732 C CA . HIS A 1 89 ? 0.561 8.202 -10.399 1.00 90.44 89 HIS A CA 1
ATOM 733 C C . HIS A 1 89 ? 0.471 7.217 -9.220 1.00 90.44 89 HIS A C 1
ATOM 735 O O . HIS A 1 89 ? -0.119 7.523 -8.181 1.00 90.44 89 HIS A O 1
ATOM 741 N N . LEU A 1 90 ? 1.035 6.012 -9.351 1.00 89.12 90 LEU A N 1
ATOM 742 C CA . LEU A 1 90 ? 1.040 5.014 -8.276 1.00 89.12 90 LEU A CA 1
ATOM 743 C C . LEU A 1 90 ? 1.932 5.428 -7.099 1.00 89.12 90 LEU A C 1
ATOM 745 O O . LEU A 1 90 ? 1.552 5.194 -5.949 1.00 89.12 90 LEU A O 1
ATOM 749 N N . ILE A 1 91 ? 3.076 6.068 -7.354 1.00 86.12 91 ILE A N 1
ATOM 750 C CA . ILE A 1 91 ? 3.945 6.639 -6.311 1.00 86.12 91 ILE A CA 1
ATOM 751 C C . ILE A 1 91 ? 3.178 7.698 -5.521 1.00 86.12 91 ILE A C 1
ATOM 753 O O . ILE A 1 91 ? 3.143 7.639 -4.290 1.00 86.12 91 ILE A O 1
ATOM 757 N N . GLU A 1 92 ? 2.538 8.632 -6.225 1.00 93.19 92 GLU A N 1
ATOM 758 C CA . GLU A 1 92 ? 1.748 9.705 -5.623 1.00 93.19 92 GLU A CA 1
ATOM 759 C C . GLU A 1 92 ? 0.573 9.144 -4.808 1.00 93.19 92 GLU A C 1
ATOM 761 O O . GLU A 1 92 ? 0.423 9.460 -3.628 1.00 93.19 92 GLU A O 1
ATOM 766 N N . SER A 1 93 ? -0.194 8.217 -5.388 1.00 94.19 93 SER A N 1
ATOM 767 C CA . SER A 1 93 ? -1.309 7.552 -4.700 1.00 94.19 93 SER A CA 1
ATOM 768 C C . SER A 1 93 ? -0.849 6.840 -3.425 1.00 94.19 93 SER A C 1
ATOM 770 O O . SER A 1 93 ? -1.493 6.939 -2.383 1.00 94.19 93 SER A O 1
ATOM 772 N N . THR A 1 94 ? 0.289 6.144 -3.478 1.00 92.38 94 THR A N 1
ATOM 773 C CA . THR A 1 94 ? 0.843 5.437 -2.313 1.00 92.38 94 THR A CA 1
ATOM 774 C C . THR A 1 94 ? 1.305 6.416 -1.236 1.00 92.38 94 THR A C 1
ATOM 776 O O . THR A 1 94 ? 1.090 6.168 -0.051 1.00 92.38 94 THR A O 1
ATOM 779 N N . TYR A 1 95 ? 1.908 7.543 -1.627 1.00 94.50 95 TYR A N 1
ATOM 780 C CA . TYR A 1 95 ? 2.309 8.601 -0.700 1.00 94.50 95 TYR A CA 1
ATOM 781 C C . TYR A 1 95 ? 1.111 9.194 0.047 1.00 94.50 95 TYR A C 1
ATOM 783 O O . TYR A 1 95 ? 1.165 9.319 1.270 1.00 94.50 95 TYR A O 1
ATOM 791 N N . PHE A 1 96 ? 0.015 9.489 -0.656 1.00 95.88 96 PHE A N 1
ATOM 792 C CA . PHE A 1 96 ? -1.211 9.956 -0.008 1.00 95.88 96 PHE A CA 1
ATOM 793 C C . PHE A 1 96 ? -1.757 8.925 0.980 1.00 95.88 96 PHE A C 1
ATOM 795 O O . PHE A 1 96 ? -2.010 9.272 2.128 1.00 95.88 96 PHE A O 1
ATOM 802 N N . ARG A 1 97 ? -1.818 7.639 0.605 1.00 95.25 97 ARG A N 1
ATOM 803 C CA . ARG A 1 97 ? -2.305 6.582 1.512 1.00 95.25 97 ARG A CA 1
ATOM 804 C C . ARG A 1 97 ? -1.469 6.434 2.778 1.00 95.25 97 ARG A C 1
ATOM 806 O O . ARG A 1 97 ? -2.040 6.234 3.843 1.00 95.25 97 ARG A O 1
ATOM 813 N N . ILE A 1 98 ? -0.143 6.552 2.686 1.00 94.50 98 ILE A N 1
ATOM 814 C CA . ILE A 1 98 ? 0.746 6.544 3.861 1.00 94.50 98 ILE A CA 1
ATOM 815 C C . ILE A 1 98 ? 0.320 7.625 4.859 1.00 94.50 98 ILE A C 1
ATOM 817 O O . ILE A 1 98 ? 0.145 7.333 6.043 1.00 94.50 98 ILE A O 1
ATOM 821 N N . ASN A 1 99 ? 0.134 8.853 4.374 1.00 96.38 99 ASN A N 1
ATOM 822 C CA . ASN A 1 99 ? -0.204 9.992 5.222 1.00 96.38 99 ASN A CA 1
ATOM 823 C C . ASN A 1 99 ? -1.633 9.887 5.763 1.00 96.38 99 ASN A C 1
ATOM 825 O O . ASN A 1 99 ? -1.834 10.021 6.966 1.00 96.38 99 ASN A O 1
ATOM 829 N N . ASP A 1 100 ? -2.602 9.591 4.897 1.00 97.38 100 ASP A N 1
ATOM 830 C CA . ASP A 1 100 ? -4.017 9.527 5.260 1.00 97.38 100 ASP A CA 1
ATOM 831 C C . ASP A 1 100 ? -4.258 8.453 6.326 1.00 97.38 100 ASP A C 1
ATOM 833 O O . ASP A 1 100 ? -4.880 8.728 7.350 1.00 97.38 100 ASP A O 1
ATOM 837 N N . ILE A 1 101 ? -3.706 7.247 6.142 1.00 97.06 101 ILE A N 1
ATOM 838 C CA . ILE A 1 101 ? -3.827 6.162 7.126 1.00 97.06 101 ILE A CA 1
ATOM 839 C C . ILE A 1 101 ? -3.262 6.591 8.481 1.00 97.06 101 ILE A C 1
ATOM 841 O O . ILE A 1 101 ? -3.907 6.362 9.501 1.00 97.06 101 ILE A O 1
ATOM 845 N N . ASP A 1 102 ? -2.086 7.224 8.514 1.00 96.38 102 ASP A N 1
ATOM 846 C CA . ASP A 1 102 ? -1.485 7.704 9.765 1.00 96.38 102 ASP A CA 1
ATOM 847 C C . ASP A 1 102 ? -2.362 8.774 10.437 1.00 96.38 102 ASP A C 1
ATOM 849 O O . ASP A 1 102 ? -2.587 8.734 11.648 1.00 96.38 102 ASP A O 1
ATOM 853 N N . THR A 1 103 ? -2.921 9.699 9.653 1.00 97.38 103 THR A N 1
ATOM 854 C CA . THR A 1 103 ? -3.838 10.734 10.141 1.00 97.38 103 THR A CA 1
ATOM 855 C C . THR A 1 103 ? -5.115 10.140 10.735 1.00 97.38 103 THR A C 1
ATOM 857 O O . THR A 1 103 ? -5.467 10.466 11.872 1.00 97.38 103 THR A O 1
ATOM 860 N N . TYR A 1 104 ? -5.807 9.260 10.009 1.00 97.75 104 TYR A N 1
ATOM 861 C CA . TYR A 1 104 ? -7.054 8.661 10.489 1.00 97.75 104 TYR A CA 1
ATOM 862 C C . TYR A 1 104 ? -6.820 7.705 11.658 1.00 97.75 104 TYR A C 1
ATOM 864 O O . TYR A 1 104 ? -7.607 7.697 12.604 1.00 97.75 104 TYR A O 1
ATOM 872 N N . PHE A 1 105 ? -5.708 6.970 11.661 1.00 97.06 105 PHE A N 1
ATOM 873 C CA . PHE A 1 105 ? -5.326 6.125 12.787 1.00 97.06 105 PHE A CA 1
ATOM 874 C C . PHE A 1 105 ? -5.126 6.947 14.068 1.00 97.06 105 PHE A C 1
ATOM 876 O O . PHE A 1 105 ? -5.711 6.624 15.101 1.00 97.06 105 PHE A O 1
ATOM 883 N N . LYS A 1 106 ? -4.375 8.054 14.004 1.00 96.44 106 LYS A N 1
ATOM 884 C CA . LYS A 1 106 ? -4.174 8.947 1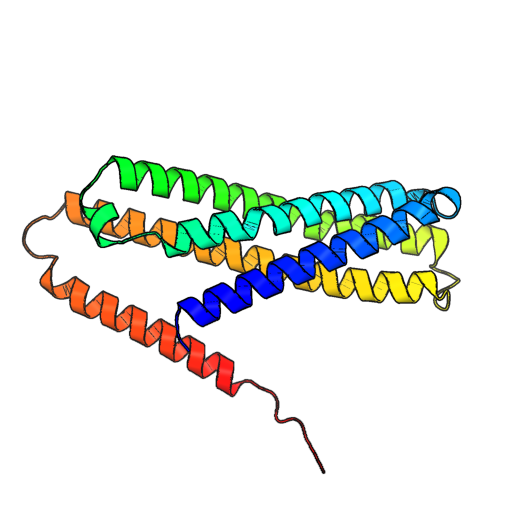5.161 1.00 96.44 106 LYS A CA 1
ATOM 885 C C . LYS A 1 106 ? -5.475 9.556 15.668 1.00 96.44 106 LYS A C 1
ATOM 887 O O . LYS A 1 106 ? -5.635 9.741 16.870 1.00 96.44 106 LYS A O 1
ATOM 892 N N . ARG A 1 107 ? -6.416 9.850 14.767 1.00 96.56 107 ARG A N 1
ATOM 893 C CA . ARG A 1 107 ? -7.751 10.328 15.145 1.00 96.56 107 ARG A CA 1
ATOM 894 C C . ARG A 1 107 ? -8.524 9.264 15.928 1.00 96.56 107 ARG A C 1
ATOM 896 O O . ARG A 1 107 ? -9.093 9.570 16.972 1.00 96.56 107 ARG A O 1
ATOM 903 N N . VAL A 1 108 ? -8.522 8.020 15.452 1.00 96.06 108 VAL A N 1
ATOM 904 C CA . VAL A 1 108 ? -9.148 6.880 16.146 1.00 96.06 108 VAL A CA 1
ATOM 905 C C . VAL A 1 108 ? -8.518 6.671 17.525 1.00 96.06 108 VAL A C 1
ATOM 907 O O . VAL A 1 108 ? -9.239 6.530 18.513 1.00 96.06 108 VAL A O 1
ATOM 910 N N . GLU A 1 109 ? -7.186 6.715 17.612 1.00 95.38 109 GLU A N 1
ATOM 911 C CA . GLU A 1 109 ? -6.456 6.661 18.881 1.00 95.38 109 GLU A CA 1
ATOM 912 C C . GLU A 1 109 ? -6.922 7.766 19.836 1.00 95.38 109 GLU A C 1
ATOM 914 O O . GLU A 1 109 ? -7.317 7.474 20.967 1.00 95.38 109 GLU A O 1
ATOM 919 N N . SER A 1 110 ? -6.913 9.027 19.393 1.00 95.19 110 SER A N 1
ATOM 920 C CA . SER A 1 110 ? -7.222 10.166 20.261 1.00 95.19 110 SER A CA 1
ATOM 921 C C . SER A 1 110 ? -8.649 10.142 20.802 1.00 95.19 110 SER A C 1
ATOM 923 O O . SER A 1 110 ? -8.876 10.523 21.949 1.00 95.19 110 SER A O 1
ATOM 925 N N . GLU A 1 111 ? -9.599 9.693 19.985 1.00 95.56 111 GLU A N 1
ATOM 926 C CA . GLU A 1 111 ? -11.026 9.743 20.306 1.00 95.56 111 GLU A CA 1
ATOM 927 C C . GLU A 1 111 ? -11.461 8.579 21.201 1.00 95.56 111 GLU A C 1
ATOM 929 O O . GLU A 1 111 ? -12.303 8.763 22.080 1.00 95.56 111 GLU A O 1
ATOM 934 N N . TYR A 1 112 ? -10.876 7.390 21.018 1.00 94.44 112 TYR A N 1
ATOM 935 C CA . TYR A 1 112 ? -11.377 6.175 21.668 1.00 94.44 112 TYR A CA 1
ATOM 936 C C . TYR A 1 112 ? -10.376 5.485 22.592 1.00 94.44 112 TYR A C 1
ATOM 938 O O . TYR A 1 112 ? -10.792 4.867 23.570 1.00 94.44 112 TYR A O 1
ATOM 946 N N . PHE A 1 113 ? -9.071 5.600 22.335 1.00 94.44 113 PHE A N 1
ATOM 947 C CA . PHE A 1 113 ? -8.065 4.748 22.984 1.00 94.44 113 PHE A CA 1
ATOM 948 C C . PHE A 1 113 ? -6.993 5.512 23.766 1.00 94.44 113 PHE A C 1
ATOM 950 O O . PHE A 1 113 ? -6.218 4.898 24.496 1.00 94.44 113 PHE A O 1
ATOM 957 N N . LEU A 1 114 ? -6.999 6.849 23.728 1.00 88.00 114 LEU A N 1
ATOM 958 C CA . LEU A 1 114 ? -6.014 7.699 24.411 1.00 88.00 114 LEU A CA 1
ATOM 959 C C . LEU A 1 114 ? -5.879 7.396 25.915 1.00 88.00 114 LEU A C 1
ATOM 961 O O . LEU A 1 114 ? -4.798 7.521 26.488 1.00 88.00 114 LEU A O 1
ATOM 965 N N . LYS A 1 115 ? -6.982 7.008 26.566 1.00 87.56 115 LYS A N 1
ATOM 966 C CA . LYS A 1 115 ? -7.029 6.651 27.996 1.00 87.56 115 LYS A CA 1
ATOM 967 C C . LYS A 1 1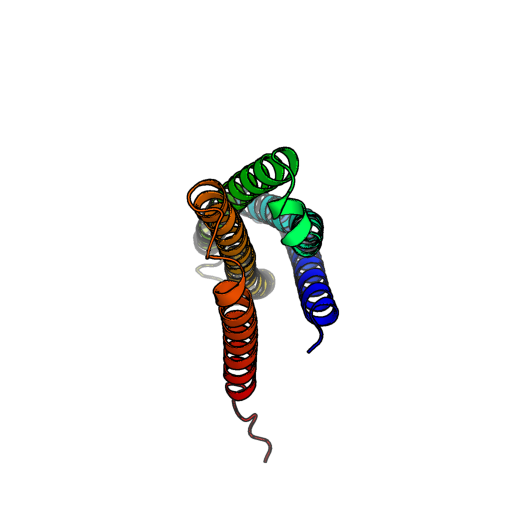15 ? -7.139 5.145 28.252 1.00 87.56 115 LYS A C 1
ATOM 969 O O . LYS A 1 115 ? -7.075 4.737 29.408 1.00 87.56 115 LYS A O 1
ATOM 974 N N . ASP A 1 116 ? -7.289 4.343 27.201 1.00 87.06 116 ASP A N 1
ATOM 975 C CA . ASP A 1 116 ? -7.450 2.887 27.257 1.00 87.06 116 ASP A CA 1
ATOM 976 C C . ASP A 1 116 ? -6.424 2.198 26.345 1.00 87.06 116 ASP A C 1
ATOM 978 O O . ASP A 1 116 ? -6.736 1.426 25.442 1.00 87.06 116 ASP A O 1
ATOM 982 N N . ASN A 1 117 ? -5.147 2.493 26.590 1.00 81.75 117 ASN A N 1
ATOM 983 C CA . ASN A 1 117 ? -4.030 1.965 25.803 1.00 81.75 117 ASN A CA 1
ATOM 984 C C . ASN A 1 117 ? -3.776 0.457 25.998 1.00 81.75 117 ASN A C 1
ATOM 986 O O . ASN A 1 117 ? -2.854 -0.091 25.396 1.00 81.75 117 ASN A O 1
ATOM 990 N N . LYS A 1 118 ? -4.561 -0.206 26.856 1.00 91.25 118 LYS A N 1
ATOM 991 C CA . LYS A 1 118 ? -4.525 -1.657 27.080 1.00 91.25 118 LYS A CA 1
ATOM 992 C C . LYS A 1 118 ? -5.660 -2.394 26.376 1.00 91.25 118 LYS A C 1
ATOM 994 O O . LYS A 1 118 ? -5.734 -3.615 26.494 1.00 91.25 118 LYS A O 1
ATOM 999 N N . ASN A 1 119 ? -6.530 -1.674 25.671 1.00 94.69 119 ASN A N 1
ATOM 1000 C CA . ASN A 1 119 ? -7.595 -2.268 24.887 1.00 94.69 119 ASN A CA 1
ATOM 1001 C C . ASN A 1 119 ? -7.012 -3.255 23.860 1.00 94.69 119 ASN A C 1
ATOM 1003 O O . ASN A 1 119 ? -6.132 -2.896 23.078 1.00 94.69 119 ASN A O 1
ATOM 1007 N N . GLU A 1 120 ? -7.489 -4.500 23.874 1.00 94.56 120 GLU A N 1
ATOM 1008 C CA . GLU A 1 120 ? -6.943 -5.576 23.036 1.00 94.56 120 GLU A CA 1
ATOM 1009 C C . GLU A 1 120 ? -7.089 -5.266 21.541 1.00 94.56 120 GLU A C 1
ATOM 1011 O O . GLU A 1 120 ? -6.126 -5.403 20.787 1.00 94.56 120 GLU A O 1
ATOM 1016 N N . PHE A 1 121 ? -8.250 -4.741 21.137 1.00 94.69 121 PHE A N 1
ATOM 1017 C CA . PHE A 1 121 ? -8.493 -4.320 19.759 1.00 94.69 121 PHE A CA 1
ATOM 1018 C C . PHE A 1 121 ? -7.566 -3.167 19.352 1.00 94.69 121 PHE A C 1
ATOM 1020 O O . PHE A 1 121 ? -7.020 -3.178 18.250 1.00 94.69 121 PHE A O 1
ATOM 1027 N N . TYR A 1 122 ? -7.327 -2.201 20.244 1.00 95.25 122 TYR A N 1
ATOM 1028 C CA . TYR A 1 122 ? -6.393 -1.111 19.961 1.00 95.25 122 TYR A CA 1
ATOM 1029 C C . TYR A 1 122 ? -4.958 -1.610 19.759 1.00 95.25 122 TYR A C 1
ATOM 1031 O O . TYR A 1 122 ? -4.312 -1.237 18.782 1.00 95.25 122 TYR A O 1
ATOM 1039 N N . ILE A 1 123 ? -4.471 -2.492 20.639 1.00 95.38 123 ILE A N 1
ATOM 1040 C CA . ILE A 1 123 ? -3.130 -3.087 20.530 1.00 95.38 123 ILE A CA 1
ATOM 1041 C C . ILE A 1 123 ? -2.977 -3.835 19.199 1.00 95.38 123 ILE A C 1
ATOM 1043 O O . ILE A 1 123 ? -1.954 -3.698 18.519 1.00 95.38 123 ILE A O 1
ATOM 1047 N N . GLU A 1 124 ? -3.994 -4.604 18.810 1.00 95.12 124 GLU A N 1
ATOM 1048 C CA . GLU A 1 124 ? -4.011 -5.311 17.532 1.00 95.12 124 GLU A CA 1
ATOM 1049 C C . GLU A 1 124 ? -3.972 -4.326 16.349 1.00 95.12 124 GLU A C 1
ATOM 1051 O O . GLU A 1 124 ? -3.128 -4.450 15.456 1.00 95.12 124 GLU A O 1
ATOM 1056 N N . LEU A 1 125 ? -4.805 -3.283 16.382 1.00 94.81 125 LEU A N 1
ATOM 1057 C CA . LEU A 1 125 ? -4.858 -2.251 15.348 1.00 94.81 125 LEU A CA 1
ATOM 1058 C C . LEU A 1 125 ? -3.531 -1.478 15.228 1.00 94.81 125 LEU A C 1
ATOM 1060 O O . LEU A 1 125 ? -3.090 -1.203 14.113 1.00 94.81 125 LEU A O 1
ATOM 1064 N N . CYS A 1 126 ? -2.841 -1.181 16.337 1.00 94.38 126 CYS A N 1
ATOM 1065 C CA . CYS A 1 126 ? -1.496 -0.588 16.330 1.00 94.38 126 CYS A CA 1
ATOM 1066 C C . CYS A 1 126 ? -0.479 -1.468 15.591 1.00 94.38 126 CYS A C 1
ATOM 1068 O O . CYS A 1 126 ? 0.332 -0.969 14.799 1.00 94.38 126 CYS A O 1
ATOM 1070 N N . SER A 1 127 ? -0.507 -2.778 15.862 1.00 94.69 127 SER A N 1
ATOM 1071 C CA . SER A 1 127 ? 0.374 -3.753 15.214 1.00 94.69 127 SER A CA 1
ATOM 1072 C C . SER A 1 127 ? 0.136 -3.776 13.706 1.00 94.69 127 SER A C 1
ATOM 1074 O O . SER A 1 127 ? 1.083 -3.684 12.919 1.00 94.69 127 SER A O 1
ATOM 1076 N N . TYR A 1 128 ? -1.131 -3.816 13.293 1.00 94.94 128 TYR A N 1
ATOM 1077 C CA . TYR A 1 128 ? -1.500 -3.772 11.885 1.00 94.94 128 TYR A CA 1
ATOM 1078 C C . TYR A 1 128 ? -1.103 -2.467 11.211 1.00 94.94 128 TYR A C 1
ATOM 1080 O O . TYR A 1 128 ? -0.484 -2.500 10.149 1.00 94.94 128 TYR A O 1
ATOM 1088 N N . ASN A 1 129 ? -1.391 -1.324 11.833 1.00 94.19 129 ASN A N 1
ATOM 1089 C CA . ASN A 1 129 ? -1.039 -0.025 11.278 1.00 94.19 129 ASN A CA 1
ATOM 1090 C C . ASN A 1 129 ? 0.474 0.090 11.045 1.00 94.19 129 ASN A C 1
ATOM 1092 O O . ASN A 1 129 ? 0.905 0.519 9.978 1.00 94.19 129 ASN A O 1
ATOM 1096 N N . SER A 1 130 ? 1.288 -0.385 11.990 1.00 93.62 130 SER A N 1
ATOM 1097 C CA . SER A 1 130 ? 2.749 -0.404 11.844 1.00 93.62 130 SER A CA 1
ATOM 1098 C C . SER A 1 130 ? 3.198 -1.245 10.643 1.00 93.62 130 SER A C 1
ATOM 1100 O O . SER A 1 130 ? 4.004 -0.786 9.830 1.00 93.62 130 SER A O 1
ATOM 1102 N N . GLN A 1 131 ? 2.634 -2.447 10.485 1.00 93.62 131 GLN A N 1
ATOM 1103 C CA . GLN A 1 131 ? 2.930 -3.334 9.354 1.00 93.62 131 GLN A CA 1
ATOM 1104 C C . GLN A 1 131 ? 2.480 -2.739 8.013 1.00 93.62 131 GLN A C 1
ATOM 1106 O O . GLN A 1 131 ? 3.204 -2.835 7.021 1.00 93.62 131 GLN A O 1
ATOM 1111 N N . ILE A 1 132 ? 1.312 -2.094 7.974 1.00 93.81 132 ILE A N 1
ATOM 1112 C CA . ILE A 1 132 ? 0.771 -1.434 6.779 1.00 93.81 132 ILE A CA 1
ATOM 1113 C C . ILE A 1 132 ? 1.637 -0.235 6.388 1.00 93.81 132 ILE A C 1
ATOM 1115 O O . ILE A 1 132 ? 1.985 -0.090 5.219 1.00 93.81 132 ILE A O 1
ATOM 1119 N N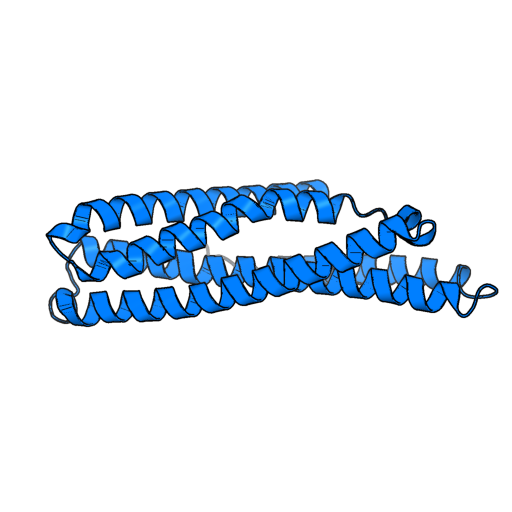 . GLN A 1 133 ? 2.045 0.593 7.349 1.00 93.81 133 GLN A N 1
ATOM 1120 C CA . GLN A 1 133 ? 2.907 1.753 7.116 1.00 93.81 133 GLN A CA 1
ATOM 1121 C C . GLN A 1 133 ? 4.281 1.351 6.574 1.00 93.81 133 GLN A C 1
ATOM 1123 O O . GLN A 1 133 ? 4.774 1.935 5.606 1.00 93.81 133 GLN A O 1
ATOM 1128 N N . GLU A 1 134 ? 4.909 0.329 7.162 1.00 91.12 134 GLU A N 1
ATOM 1129 C CA . GLU A 1 134 ? 6.145 -0.239 6.617 1.00 91.12 134 GLU A CA 1
ATOM 1130 C C . GLU A 1 134 ? 5.908 -0.818 5.218 1.00 91.12 134 GLU A C 1
ATOM 1132 O O . GLU A 1 134 ? 6.717 -0.626 4.304 1.00 91.12 134 GLU A O 1
ATOM 1137 N N . GLY A 1 135 ? 4.770 -1.485 5.040 1.00 89.25 135 GLY A N 1
ATOM 1138 C CA . GLY A 1 135 ? 4.390 -2.085 3.781 1.00 89.25 135 GLY A CA 1
ATOM 1139 C C . GLY A 1 135 ? 4.273 -1.069 2.654 1.00 89.25 135 GLY A C 1
ATOM 1140 O O . GLY A 1 135 ? 4.852 -1.260 1.584 1.00 89.25 135 GLY A O 1
ATOM 1141 N N . LEU A 1 136 ? 3.543 0.018 2.880 1.00 91.44 136 LEU A N 1
ATOM 1142 C CA . LEU A 1 136 ? 3.302 1.045 1.873 1.00 91.44 136 LEU A CA 1
ATOM 1143 C C . LEU A 1 136 ? 4.592 1.781 1.505 1.00 91.44 136 LEU A C 1
ATOM 1145 O O . LEU A 1 136 ? 4.799 2.109 0.339 1.00 91.44 136 LEU A O 1
ATOM 1149 N N . LYS A 1 137 ? 5.511 1.975 2.460 1.00 90.38 137 LYS A N 1
ATOM 1150 C CA . LYS A 1 137 ? 6.851 2.522 2.181 1.00 90.38 137 LYS A CA 1
ATOM 1151 C C . LYS A 1 137 ? 7.653 1.605 1.258 1.00 90.38 137 LYS A C 1
ATOM 1153 O O . LYS A 1 137 ? 8.272 2.082 0.309 1.00 90.38 137 LYS A O 1
ATOM 1158 N N . LYS A 1 138 ? 7.607 0.290 1.495 1.00 87.38 138 LYS A N 1
ATOM 1159 C CA . LYS A 1 138 ? 8.216 -0.707 0.599 1.00 87.38 138 LYS A CA 1
ATOM 1160 C C . LYS A 1 138 ? 7.555 -0.695 -0.779 1.00 87.38 138 LYS A C 1
ATOM 1162 O O . LYS A 1 138 ? 8.262 -0.692 -1.783 1.00 87.38 138 LYS A O 1
ATOM 1167 N N . LEU A 1 139 ? 6.225 -0.623 -0.839 1.00 85.44 139 LEU A N 1
ATOM 1168 C CA . LEU A 1 139 ? 5.478 -0.550 -2.095 1.00 85.44 139 LEU A CA 1
ATOM 1169 C C . LEU A 1 139 ? 5.847 0.698 -2.913 1.00 85.44 139 LEU A C 1
ATOM 1171 O O . LEU A 1 139 ? 6.116 0.597 -4.107 1.00 85.44 139 LEU A O 1
ATOM 1175 N N . LYS A 1 140 ? 5.945 1.858 -2.259 1.00 86.75 140 LYS A N 1
ATOM 1176 C CA . LYS A 1 140 ? 6.408 3.105 -2.880 1.00 86.75 140 LYS A CA 1
ATOM 1177 C C . LYS A 1 140 ? 7.808 2.951 -3.476 1.00 86.75 140 LYS A C 1
ATOM 1179 O O . LYS A 1 140 ? 8.009 3.323 -4.626 1.00 86.75 140 LYS A O 1
ATOM 1184 N N . SER A 1 141 ? 8.740 2.336 -2.744 1.00 83.94 141 SER A N 1
ATOM 1185 C CA . SER A 1 141 ? 10.099 2.080 -3.241 1.00 83.94 141 SER A CA 1
ATOM 1186 C C . SER A 1 141 ? 10.118 1.171 -4.477 1.00 83.94 141 SER A C 1
ATOM 1188 O O . SER A 1 141 ? 10.891 1.414 -5.403 1.00 83.94 141 SER A O 1
ATOM 1190 N N . ILE A 1 142 ? 9.244 0.160 -4.541 1.00 80.19 142 ILE A N 1
ATOM 1191 C CA . ILE A 1 142 ? 9.086 -0.683 -5.736 1.00 80.19 142 ILE A CA 1
ATOM 1192 C C . ILE A 1 142 ? 8.686 0.172 -6.947 1.00 80.19 142 ILE A C 1
ATOM 1194 O O . ILE A 1 142 ? 9.295 0.048 -8.011 1.00 80.19 142 ILE A O 1
ATOM 1198 N N . TYR A 1 143 ? 7.695 1.055 -6.789 1.00 80.81 143 TYR A N 1
ATOM 1199 C CA . TYR A 1 143 ? 7.253 1.930 -7.875 1.00 80.81 143 TYR A CA 1
ATOM 1200 C C . TYR A 1 143 ? 8.322 2.947 -8.291 1.00 80.81 143 TYR A C 1
ATOM 1202 O O . TYR A 1 143 ? 8.547 3.132 -9.484 1.00 80.81 143 TYR A O 1
ATOM 1210 N N . GLU A 1 144 ? 9.029 3.556 -7.337 1.00 78.12 144 GLU A N 1
ATOM 1211 C CA . GLU A 1 144 ? 10.136 4.483 -7.612 1.00 78.12 144 GLU A CA 1
ATOM 1212 C C . GLU A 1 144 ? 1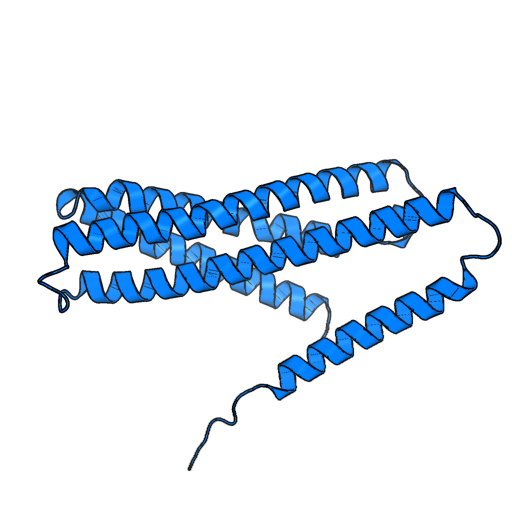1.251 3.813 -8.424 1.00 78.12 144 GLU A C 1
ATOM 1214 O O . GLU A 1 144 ? 11.706 4.364 -9.427 1.00 78.12 144 GLU A O 1
ATOM 1219 N N . ASN A 1 145 ? 11.636 2.590 -8.054 1.00 77.38 145 ASN A N 1
ATOM 1220 C CA . ASN A 1 145 ? 12.632 1.817 -8.795 1.00 77.38 145 ASN A CA 1
ATOM 1221 C C . ASN A 1 145 ? 12.152 1.470 -10.214 1.00 77.38 145 ASN A C 1
ATOM 1223 O O . ASN A 1 145 ? 12.928 1.553 -11.166 1.00 77.38 145 ASN A O 1
ATOM 1227 N N . GLY A 1 146 ? 10.869 1.128 -10.375 1.00 71.62 146 GLY A N 1
ATOM 1228 C CA . GLY A 1 146 ? 10.265 0.913 -11.692 1.00 71.62 146 GLY A CA 1
ATOM 1229 C C . GLY A 1 146 ? 10.296 2.171 -12.567 1.00 71.62 146 GLY A C 1
ATOM 1230 O O . GLY A 1 146 ? 10.637 2.093 -13.747 1.00 71.62 146 GLY A O 1
ATOM 1231 N N . ALA A 1 147 ? 9.993 3.339 -11.992 1.00 71.75 147 ALA A N 1
ATOM 1232 C CA . ALA A 1 147 ? 10.004 4.615 -12.709 1.00 71.75 147 ALA A CA 1
ATOM 1233 C C . ALA A 1 147 ? 11.419 5.012 -13.162 1.00 71.75 147 ALA A C 1
ATOM 1235 O O . ALA A 1 147 ? 11.598 5.503 -14.279 1.00 71.75 147 ALA A O 1
ATOM 1236 N N . LEU A 1 148 ? 12.434 4.769 -12.324 1.00 72.62 148 LEU A N 1
ATOM 1237 C CA . LEU A 1 148 ? 13.841 4.976 -12.679 1.00 72.62 148 LEU A CA 1
ATOM 1238 C C . LEU A 1 148 ? 14.249 4.113 -13.877 1.00 72.62 148 LEU A C 1
ATOM 1240 O O . LEU A 1 148 ? 14.778 4.644 -14.851 1.00 72.62 148 LEU A O 1
ATOM 1244 N N . LEU A 1 149 ? 13.919 2.819 -13.853 1.00 68.25 149 LEU A N 1
ATOM 1245 C CA . LEU A 1 149 ? 14.207 1.912 -14.964 1.00 68.25 149 LEU A CA 1
ATOM 1246 C C . LEU A 1 149 ? 13.541 2.380 -16.269 1.00 68.25 149 LEU A C 1
ATOM 1248 O O . LEU A 1 149 ? 14.189 2.431 -17.314 1.00 68.25 149 LEU A O 1
ATOM 1252 N N . ALA A 1 150 ? 12.264 2.770 -16.217 1.00 66.88 150 ALA A N 1
ATOM 1253 C CA . ALA A 1 150 ? 11.548 3.279 -17.388 1.00 66.88 150 ALA A CA 1
ATOM 1254 C C . ALA A 1 150 ? 12.204 4.551 -17.966 1.00 66.88 150 ALA A C 1
ATOM 1256 O O . ALA A 1 150 ? 12.321 4.692 -19.188 1.00 66.88 150 ALA A O 1
ATOM 1257 N N . ASN A 1 151 ? 12.687 5.455 -17.104 1.00 69.81 151 ASN A N 1
ATOM 1258 C CA . ASN A 1 151 ? 13.426 6.651 -17.516 1.00 69.81 151 ASN A CA 1
ATOM 1259 C C . ASN A 1 151 ? 14.752 6.309 -18.205 1.00 69.81 151 ASN A C 1
ATOM 1261 O O . ASN A 1 151 ? 15.032 6.841 -19.281 1.00 69.81 151 ASN A O 1
ATOM 1265 N N . GLU A 1 152 ? 15.549 5.413 -17.623 1.00 69.06 152 GLU A N 1
ATOM 1266 C CA . GLU A 1 152 ? 16.842 5.004 -18.182 1.00 69.06 152 GLU A CA 1
ATOM 1267 C C . GLU A 1 152 ? 16.689 4.402 -19.584 1.00 69.06 152 GLU A C 1
ATOM 1269 O O . GLU A 1 152 ? 17.406 4.790 -20.511 1.00 69.06 152 GLU A O 1
ATOM 1274 N N . VAL A 1 153 ? 15.707 3.515 -19.778 1.00 65.94 153 VAL A N 1
ATOM 1275 C CA . VAL A 1 153 ? 15.424 2.907 -21.089 1.00 65.94 153 VAL A CA 1
ATOM 1276 C C . VAL A 1 153 ? 15.008 3.976 -22.110 1.00 65.94 153 VAL A C 1
ATOM 1278 O O . VAL A 1 153 ? 15.501 3.984 -23.242 1.00 65.94 153 VAL A O 1
ATOM 1281 N N . SER A 1 154 ? 14.161 4.929 -21.706 1.00 65.19 154 SER A N 1
ATOM 1282 C CA . SER A 1 154 ? 13.736 6.048 -22.559 1.00 65.19 154 SER A CA 1
ATOM 1283 C C . SER A 1 154 ? 14.914 6.954 -22.968 1.00 65.19 154 SER A C 1
ATOM 1285 O O . SER A 1 154 ? 15.040 7.353 -24.133 1.00 65.19 154 SER A O 1
ATOM 1287 N N . GLU A 1 155 ? 15.849 7.233 -22.053 1.00 69.12 155 GLU A N 1
ATOM 1288 C CA . GLU A 1 155 ? 17.042 8.039 -22.337 1.00 69.12 155 GLU A CA 1
ATOM 1289 C C . GLU A 1 155 ? 18.057 7.352 -23.257 1.00 69.12 155 GLU A C 1
ATOM 1291 O O . GLU A 1 155 ? 18.604 8.003 -24.158 1.00 69.12 155 GLU A O 1
ATOM 1296 N N . ILE A 1 156 ? 18.325 6.058 -23.045 1.00 63.97 156 ILE A N 1
ATOM 1297 C CA . ILE A 1 156 ? 19.213 5.256 -23.903 1.00 63.97 156 ILE A CA 1
ATOM 1298 C C . ILE A 1 156 ? 18.721 5.328 -25.352 1.00 63.97 156 ILE A C 1
ATOM 1300 O O . ILE A 1 156 ? 19.501 5.618 -26.267 1.00 63.97 156 ILE A O 1
ATOM 1304 N N . ASN A 1 157 ? 17.413 5.172 -25.551 1.00 59.47 157 ASN A N 1
ATOM 1305 C CA . ASN A 1 157 ? 16.782 5.296 -26.858 1.00 59.47 157 ASN A CA 1
ATOM 1306 C C . ASN A 1 157 ? 16.976 6.692 -27.459 1.00 59.47 157 ASN A C 1
ATOM 1308 O O . ASN A 1 157 ? 17.471 6.824 -28.582 1.00 59.47 157 ASN A O 1
ATOM 1312 N N . ARG A 1 158 ? 16.685 7.756 -26.700 1.00 61.41 158 ARG A N 1
ATOM 1313 C CA . ARG A 1 158 ? 16.842 9.142 -27.173 1.00 61.41 158 ARG A CA 1
ATOM 1314 C C . ARG A 1 158 ? 18.274 9.467 -27.618 1.00 61.41 158 ARG A C 1
ATOM 1316 O O . ARG A 1 158 ? 18.457 10.234 -28.566 1.00 61.41 158 ARG A O 1
ATOM 1323 N N . LYS A 1 159 ? 19.289 8.903 -26.956 1.00 62.41 159 LYS A N 1
ATOM 1324 C CA . LYS A 1 159 ? 20.707 9.061 -27.332 1.00 62.41 159 LYS A CA 1
ATOM 1325 C C . LYS A 1 159 ? 21.063 8.254 -28.589 1.00 62.41 159 LYS A C 1
ATOM 1327 O O . LYS A 1 159 ? 21.797 8.770 -29.432 1.00 62.41 159 LYS A O 1
ATOM 1332 N N . LYS A 1 160 ? 20.507 7.048 -28.765 1.00 55.00 160 LYS A N 1
ATOM 1333 C CA . LYS A 1 160 ? 20.732 6.191 -29.945 1.00 55.00 160 LYS A CA 1
ATOM 1334 C C . LYS A 1 160 ? 20.202 6.814 -31.243 1.00 55.00 160 LYS A C 1
ATOM 1336 O O . LYS A 1 160 ? 20.932 6.857 -32.227 1.00 55.00 160 LYS A O 1
ATOM 1341 N N . PHE A 1 161 ? 18.986 7.366 -31.240 1.00 53.19 161 PHE A N 1
ATOM 1342 C CA . PHE A 1 161 ? 18.403 8.022 -32.426 1.00 53.19 161 PHE A CA 1
ATOM 1343 C C . PHE A 1 161 ? 19.061 9.367 -32.786 1.00 53.19 161 PHE A C 1
ATOM 1345 O O . PHE A 1 161 ? 18.755 9.935 -33.832 1.00 53.19 161 PHE A O 1
ATOM 1352 N N . LYS A 1 162 ? 19.974 9.882 -31.948 1.00 51.47 162 LYS A N 1
ATOM 1353 C CA . LYS A 1 162 ? 20.744 11.104 -32.227 1.00 51.47 162 LYS A CA 1
ATOM 1354 C C . LYS A 1 162 ? 22.170 10.865 -32.732 1.00 51.47 162 LYS A C 1
ATOM 1356 O O . LYS A 1 162 ? 22.693 11.761 -33.378 1.00 51.47 162 LYS A O 1
ATOM 1361 N N . ASN A 1 163 ? 22.796 9.717 -32.458 1.00 50.09 163 ASN A N 1
ATOM 1362 C CA . ASN A 1 163 ? 24.190 9.430 -32.834 1.00 50.09 163 ASN A CA 1
ATOM 1363 C C . ASN A 1 163 ? 24.345 7.948 -33.227 1.00 50.09 163 ASN A C 1
ATOM 1365 O O . ASN A 1 163 ? 24.677 7.112 -32.385 1.00 50.09 163 ASN A O 1
ATOM 1369 N N . SER A 1 164 ? 24.100 7.610 -34.495 1.00 45.19 164 SER A N 1
ATOM 1370 C CA . SER A 1 164 ? 23.970 6.214 -34.942 1.00 45.19 164 SER A CA 1
ATOM 1371 C C . SER A 1 164 ? 25.274 5.415 -35.065 1.00 45.19 164 SER A C 1
ATOM 1373 O O . SER A 1 164 ? 25.200 4.191 -35.066 1.00 45.19 164 SER A O 1
ATOM 1375 N N . ASP A 1 165 ? 26.464 6.027 -35.103 1.00 45.19 165 ASP A N 1
ATOM 1376 C CA . ASP A 1 165 ? 27.602 5.316 -35.730 1.00 45.19 165 ASP A CA 1
ATOM 1377 C C . ASP A 1 165 ? 28.743 4.844 -34.806 1.00 45.19 165 ASP A C 1
ATOM 1379 O O . ASP A 1 165 ? 29.640 4.142 -35.264 1.00 45.19 165 ASP A O 1
ATOM 1383 N N . LYS A 1 166 ? 28.751 5.152 -33.500 1.00 44.44 166 LYS A N 1
ATOM 1384 C CA . LYS A 1 166 ? 29.866 4.733 -32.600 1.00 44.44 166 LYS A CA 1
ATOM 1385 C C . LYS A 1 166 ? 29.471 4.200 -31.222 1.00 44.44 166 LYS A C 1
ATOM 1387 O O . LYS A 1 166 ? 30.330 3.889 -30.403 1.00 44.44 166 LYS A O 1
ATOM 1392 N N . VAL A 1 167 ? 28.177 4.097 -30.943 1.00 43.88 167 VAL A N 1
ATOM 1393 C CA . VAL A 1 167 ? 27.662 3.922 -29.576 1.00 43.88 167 VAL A CA 1
ATOM 1394 C C . VAL A 1 167 ? 27.575 2.443 -29.161 1.00 43.88 167 VAL A C 1
ATOM 1396 O O . VAL A 1 167 ? 27.719 2.121 -27.984 1.00 43.88 167 VAL A O 1
ATOM 1399 N N . LEU A 1 168 ? 27.425 1.522 -30.116 1.00 41.31 168 LEU A N 1
ATOM 1400 C CA . LEU A 1 168 ? 27.077 0.123 -29.840 1.00 41.31 168 LEU A CA 1
ATOM 1401 C C . LEU A 1 168 ? 28.139 -0.643 -29.023 1.00 41.31 168 LEU A C 1
ATOM 1403 O O . LEU A 1 168 ? 27.792 -1.461 -28.175 1.00 41.31 168 LEU A O 1
ATOM 1407 N N . THR A 1 169 ? 29.426 -0.346 -29.216 1.00 39.59 169 THR A N 1
ATOM 1408 C CA . THR A 1 169 ? 30.527 -1.098 -28.586 1.00 39.59 169 THR A CA 1
ATOM 1409 C C . THR A 1 169 ? 30.796 -0.682 -27.136 1.00 39.59 169 THR A C 1
ATOM 1411 O O . THR A 1 169 ? 31.250 -1.499 -26.341 1.00 39.59 169 THR A O 1
ATOM 1414 N N . ASN A 1 170 ? 30.467 0.557 -26.752 1.00 43.75 170 ASN A N 1
ATOM 1415 C CA . ASN A 1 170 ? 30.640 1.023 -25.369 1.00 43.75 170 ASN A CA 1
ATOM 1416 C C . ASN A 1 170 ? 29.483 0.595 -24.448 1.00 43.75 170 ASN A C 1
ATOM 1418 O O . ASN A 1 170 ? 29.701 0.405 -23.255 1.00 43.75 170 ASN A O 1
ATOM 1422 N N . TYR A 1 171 ? 28.275 0.384 -24.986 1.00 41.91 171 TYR A N 1
ATOM 1423 C CA . TYR A 1 171 ? 27.079 0.076 -24.187 1.00 41.91 171 TYR A CA 1
ATOM 1424 C C . TYR A 1 171 ? 27.001 -1.381 -23.720 1.00 41.91 171 TYR A C 1
ATOM 1426 O O . TYR A 1 171 ? 26.446 -1.637 -22.654 1.00 41.91 171 TYR A O 1
ATOM 1434 N N . LEU A 1 172 ? 27.623 -2.323 -24.441 1.00 40.59 172 LEU A N 1
ATOM 1435 C CA . LEU A 1 172 ? 27.824 -3.691 -23.940 1.00 40.59 172 LEU A CA 1
ATOM 1436 C C . LEU A 1 172 ? 28.637 -3.685 -22.634 1.00 40.59 172 LEU A C 1
ATOM 1438 O O . LEU A 1 172 ? 28.280 -4.376 -21.683 1.00 40.59 172 LEU A O 1
ATOM 1442 N N . ASN A 1 173 ? 29.650 -2.821 -22.536 1.00 40.66 173 ASN A N 1
ATOM 1443 C CA . ASN A 1 173 ? 30.443 -2.665 -21.315 1.00 40.66 173 ASN A CA 1
ATOM 1444 C C . ASN A 1 173 ? 29.671 -1.948 -20.195 1.00 40.66 173 ASN A C 1
ATOM 1446 O O . ASN A 1 173 ? 29.859 -2.276 -19.026 1.00 40.66 173 ASN A O 1
ATOM 1450 N N . THR A 1 174 ? 28.770 -1.013 -20.517 1.00 45.22 174 THR A N 1
ATOM 1451 C CA . THR A 1 174 ? 27.942 -0.315 -19.513 1.00 45.22 174 THR A CA 1
ATOM 1452 C C . THR A 1 174 ? 26.802 -1.184 -18.977 1.00 45.22 174 THR A C 1
ATOM 1454 O O . THR A 1 174 ? 26.524 -1.136 -17.784 1.00 45.22 174 THR A O 1
ATOM 1457 N N . GLY A 1 175 ? 26.179 -2.024 -19.810 1.00 44.59 175 GLY A N 1
ATOM 1458 C CA . GLY A 1 175 ? 25.167 -2.992 -19.368 1.00 44.59 175 GLY A CA 1
ATOM 1459 C C . GLY A 1 175 ? 25.755 -4.073 -18.458 1.00 44.59 175 GLY A C 1
ATOM 1460 O O . GLY A 1 175 ? 25.171 -4.402 -17.428 1.00 44.59 175 GLY A O 1
ATOM 1461 N N . ILE A 1 176 ? 26.965 -4.551 -18.774 1.00 46.25 176 ILE A N 1
ATOM 1462 C CA . ILE A 1 176 ? 27.734 -5.441 -17.892 1.00 46.25 176 ILE A CA 1
ATOM 1463 C C . ILE A 1 176 ? 28.121 -4.708 -16.595 1.00 46.25 176 ILE A C 1
ATOM 1465 O O . ILE A 1 176 ? 28.008 -5.287 -15.518 1.00 46.25 176 ILE A O 1
ATOM 1469 N N . ALA A 1 177 ? 28.495 -3.426 -16.660 1.00 42.47 177 ALA A N 1
ATOM 1470 C CA . ALA A 1 177 ? 28.795 -2.628 -15.469 1.00 42.47 177 ALA A CA 1
ATOM 1471 C C . ALA A 1 177 ? 27.561 -2.392 -14.575 1.00 42.47 177 ALA A C 1
ATOM 1473 O O . ALA A 1 177 ? 27.675 -2.517 -13.361 1.00 42.47 177 ALA A O 1
ATOM 1474 N N . LEU A 1 178 ? 26.380 -2.120 -15.141 1.00 46.44 178 LEU A N 1
ATOM 1475 C CA . LEU A 1 178 ? 25.122 -1.972 -14.394 1.00 46.44 178 LEU A CA 1
ATOM 1476 C C . LEU A 1 178 ? 24.665 -3.294 -13.773 1.00 46.44 178 LEU A C 1
ATOM 1478 O O . LEU A 1 178 ? 24.221 -3.311 -12.628 1.00 46.44 178 LEU A O 1
ATOM 1482 N N . PHE A 1 179 ? 24.851 -4.408 -14.481 1.00 50.03 179 PHE A N 1
ATOM 1483 C CA . PHE A 1 179 ? 24.617 -5.747 -13.943 1.00 50.03 179 PHE A CA 1
ATOM 1484 C C . PHE A 1 179 ? 25.562 -6.066 -12.772 1.00 50.03 179 PHE A C 1
ATOM 1486 O O . PHE A 1 179 ? 25.119 -6.575 -11.744 1.00 50.03 179 PHE A O 1
ATOM 1493 N N . ILE A 1 180 ? 26.844 -5.693 -12.877 1.00 47.78 180 ILE A N 1
ATOM 1494 C CA . ILE A 1 180 ? 27.818 -5.811 -11.781 1.00 47.78 180 ILE A CA 1
ATOM 1495 C C . ILE A 1 180 ? 27.425 -4.907 -10.602 1.00 47.78 180 ILE A C 1
ATOM 1497 O O . ILE A 1 180 ? 27.440 -5.377 -9.471 1.00 47.78 180 ILE A O 1
ATOM 1501 N N . ILE A 1 181 ? 27.001 -3.661 -10.841 1.00 48.94 181 ILE A N 1
ATOM 1502 C CA . ILE A 1 181 ? 26.564 -2.719 -9.792 1.00 48.94 181 ILE A CA 1
ATOM 1503 C C . ILE A 1 181 ? 25.311 -3.232 -9.065 1.00 48.94 181 ILE A C 1
ATOM 1505 O O . ILE A 1 181 ? 25.272 -3.210 -7.836 1.00 48.94 181 ILE A O 1
ATOM 1509 N N . LEU A 1 182 ? 24.321 -3.756 -9.793 1.00 51.25 182 LEU A N 1
ATOM 1510 C CA . LEU A 1 182 ? 23.114 -4.366 -9.223 1.00 51.25 182 LEU A CA 1
ATOM 1511 C C . LEU A 1 182 ? 23.440 -5.612 -8.390 1.00 51.25 182 LEU A C 1
ATOM 1513 O O . LEU A 1 182 ? 22.897 -5.770 -7.298 1.00 51.25 182 LEU A O 1
ATOM 1517 N N . ILE A 1 183 ? 24.372 -6.457 -8.847 1.00 54.28 183 ILE A N 1
ATOM 1518 C CA . ILE A 1 183 ? 24.859 -7.614 -8.077 1.00 54.28 183 ILE A CA 1
ATOM 1519 C C . ILE A 1 183 ? 25.644 -7.171 -6.835 1.00 54.28 183 ILE A C 1
ATOM 1521 O O . ILE A 1 183 ? 25.462 -7.748 -5.763 1.00 54.28 183 ILE A O 1
ATOM 1525 N N . SER A 1 184 ? 26.487 -6.141 -6.936 1.00 47.78 184 SER A N 1
ATOM 1526 C CA . SER A 1 184 ? 27.246 -5.595 -5.804 1.00 47.78 184 SER A CA 1
ATOM 1527 C C . SER A 1 184 ? 26.340 -4.958 -4.745 1.00 47.78 184 SER A C 1
ATOM 1529 O O . SER A 1 184 ? 26.572 -5.161 -3.555 1.00 47.78 184 SER A O 1
ATOM 1531 N N . LEU A 1 185 ? 25.275 -4.261 -5.154 1.00 47.66 185 LEU A N 1
ATOM 1532 C CA . LEU A 1 185 ? 24.238 -3.743 -4.255 1.00 47.66 185 LEU A CA 1
ATOM 1533 C C . LEU A 1 185 ? 23.473 -4.881 -3.569 1.00 47.66 185 LEU A C 1
ATOM 1535 O O . LEU A 1 185 ? 23.294 -4.852 -2.353 1.00 47.66 185 LEU A O 1
ATOM 1539 N N . LEU A 1 186 ? 23.099 -5.926 -4.309 1.00 50.16 186 LEU A N 1
ATOM 1540 C CA . LEU A 1 186 ? 22.466 -7.127 -3.753 1.00 50.16 186 LEU A CA 1
ATOM 1541 C C . LEU A 1 186 ? 23.355 -7.827 -2.710 1.00 50.16 186 LEU A C 1
ATOM 1543 O O . LEU A 1 186 ? 22.873 -8.184 -1.637 1.00 50.16 186 LEU A O 1
ATOM 1547 N N . LEU A 1 187 ? 24.658 -7.972 -2.977 1.00 48.69 187 LEU A N 1
ATOM 1548 C CA . LEU A 1 187 ? 25.621 -8.545 -2.026 1.00 48.69 187 LEU A CA 1
ATOM 1549 C C . LEU A 1 187 ? 25.803 -7.671 -0.773 1.00 48.69 187 LEU A C 1
ATOM 1551 O O . LEU A 1 187 ? 25.897 -8.211 0.330 1.00 48.69 187 LEU A O 1
ATOM 1555 N N . TYR A 1 188 ? 25.798 -6.343 -0.919 1.00 50.50 188 TYR A N 1
ATOM 1556 C CA . TYR A 1 188 ? 25.850 -5.398 0.203 1.00 50.50 188 TYR A CA 1
ATOM 1557 C C . TYR A 1 188 ? 24.633 -5.543 1.134 1.00 50.50 188 TYR A C 1
ATOM 1559 O O . TYR A 1 188 ? 24.791 -5.649 2.352 1.00 50.50 188 TYR A O 1
ATOM 1567 N N . PHE A 1 189 ? 23.423 -5.658 0.578 1.00 46.84 189 PHE A N 1
ATOM 1568 C CA . PHE A 1 189 ? 22.205 -5.883 1.368 1.00 46.84 189 PHE A CA 1
ATOM 1569 C C . PHE A 1 189 ? 22.150 -7.271 2.024 1.00 46.84 189 PHE A C 1
ATOM 1571 O O . PHE A 1 189 ? 21.563 -7.419 3.095 1.00 46.84 189 PHE A O 1
ATOM 1578 N N . MET A 1 190 ? 22.806 -8.281 1.447 1.00 51.25 190 MET A N 1
ATOM 1579 C CA . MET A 1 190 ? 22.921 -9.607 2.066 1.00 51.25 190 MET A CA 1
ATOM 1580 C C . MET A 1 190 ? 23.893 -9.644 3.259 1.00 51.25 190 MET A C 1
ATOM 1582 O O . MET A 1 190 ? 23.697 -10.450 4.169 1.00 51.25 190 MET A O 1
ATOM 1586 N N . GLN A 1 191 ? 24.915 -8.780 3.292 1.00 47.94 191 GLN A N 1
ATOM 1587 C CA . GLN A 1 191 ? 25.890 -8.705 4.394 1.00 47.94 191 GLN A CA 1
ATOM 1588 C C . GLN A 1 191 ? 25.399 -7.897 5.609 1.00 47.94 191 GLN A C 1
ATOM 1590 O O . GLN A 1 191 ? 25.947 -8.049 6.698 1.00 47.94 191 GLN A O 1
ATOM 1595 N N . LEU A 1 192 ? 24.333 -7.103 5.460 1.00 44.19 192 LEU A N 1
ATOM 1596 C CA . LEU A 1 192 ? 23.684 -6.339 6.537 1.00 44.19 192 LEU A CA 1
ATOM 1597 C C . LEU A 1 192 ? 22.548 -7.100 7.247 1.00 44.19 192 LEU A C 1
ATOM 1599 O O . LEU A 1 192 ? 21.724 -6.490 7.930 1.00 44.19 192 LEU A O 1
ATOM 1603 N N . LYS A 1 193 ? 22.516 -8.438 7.170 1.00 42.59 193 LYS A N 1
ATOM 1604 C CA . LYS A 1 193 ? 21.791 -9.216 8.185 1.00 42.59 193 LYS A CA 1
ATOM 1605 C C . LYS A 1 193 ? 22.463 -8.954 9.541 1.00 42.59 193 LYS A C 1
ATOM 1607 O O . LYS A 1 193 ? 23.650 -9.261 9.675 1.00 42.59 193 LYS A O 1
ATOM 1612 N N . PRO A 1 194 ? 21.758 -8.432 10.563 1.00 42.03 194 PRO A N 1
ATOM 1613 C CA . PRO A 1 194 ? 22.318 -8.425 11.903 1.00 42.03 194 PRO A CA 1
ATOM 1614 C C . PRO A 1 194 ? 22.611 -9.879 12.272 1.00 42.03 194 PRO A C 1
ATOM 1616 O O . PRO A 1 194 ? 21.764 -10.753 12.064 1.00 42.03 194 PRO A O 1
ATOM 1619 N N . LYS A 1 195 ? 23.817 -10.151 12.788 1.00 41.78 195 LYS A N 1
ATOM 1620 C CA . LYS A 1 195 ? 24.095 -11.413 13.478 1.00 41.78 195 LYS A CA 1
ATOM 1621 C C . LYS A 1 195 ? 22.985 -11.594 14.508 1.00 41.78 195 LYS A C 1
ATOM 1623 O O . LYS A 1 195 ? 22.956 -10.881 15.509 1.00 41.78 195 LYS A O 1
ATOM 1628 N N . GLN A 1 196 ? 22.074 -12.528 14.257 1.00 41.81 196 GLN A N 1
ATOM 1629 C CA . GLN A 1 196 ? 21.282 -13.089 15.332 1.00 41.81 196 GLN A CA 1
ATOM 1630 C C . GLN A 1 196 ? 22.281 -13.789 16.247 1.00 41.81 196 GLN A C 1
ATOM 1632 O O . GLN A 1 196 ? 22.883 -14.801 15.893 1.00 41.81 196 GLN A O 1
ATOM 1637 N N . SER A 1 197 ? 22.524 -13.140 17.381 1.00 40.84 197 SER A N 1
ATOM 1638 C CA . SER A 1 197 ? 23.090 -13.754 18.567 1.00 40.84 197 SER A CA 1
ATOM 1639 C C . SER A 1 197 ? 22.269 -14.999 18.883 1.00 40.84 197 SER A C 1
ATOM 1641 O O . SER A 1 197 ? 21.081 -14.899 19.191 1.00 40.84 197 SER A O 1
ATOM 1643 N N . HIS A 1 198 ? 22.903 -16.161 18.791 1.00 39.31 198 HIS A N 1
ATOM 1644 C CA . HIS A 1 198 ? 22.458 -17.344 19.499 1.00 39.31 198 HIS A CA 1
ATOM 1645 C C . HIS A 1 198 ? 23.645 -17.891 20.289 1.00 39.31 198 HIS A C 1
ATOM 1647 O O . HIS A 1 198 ? 24.574 -18.432 19.696 1.00 39.31 198 HIS A O 1
ATOM 1653 N N . ASN A 1 199 ? 23.518 -17.698 21.607 1.00 38.75 199 ASN A N 1
ATOM 1654 C CA . ASN A 1 199 ? 24.179 -18.339 22.749 1.00 38.75 199 ASN A CA 1
ATOM 1655 C C . ASN A 1 199 ? 25.703 -18.249 22.859 1.00 38.75 199 ASN A C 1
ATOM 1657 O O . ASN A 1 199 ? 26.416 -18.953 22.116 1.00 38.75 199 ASN A O 1
#